Protein AF-A0AAW2C6K9-F1 (afdb_monomer_lite)

Organism: NCBI:txid425828

pLDDT: mean 74.34, std 17.54, range [30.38, 96.5]

InterPro domains:
  IPR008797 Oxygen-evolving enhancer protein 3 [PF05757] (121-203)
  IPR018163 Threonyl/alanyl tRNA synthetase, class II-like, putative editing domain superfamily [SSF55186] (24-103)
  IPR023222 PsbQ-like domain superfamily [G3DSA:1.20.120.290] (124-206)
  IPR023222 PsbQ-like domain superfamily [SSF101112] (123-203)
  IPR051335 Alanyl-tRNA Editing Enzymes [PTHR43462] (7-108)

Foldseek 3Di:
DPPPFDKDKDWADDPPVCFVVVQVVCQVVLVVLLQVKAFKDKDFAQQQVLCVLQVNDADPVDDNRGRFIWIDAHPDRIHGDPDQDDRMSNQLPGKHFPGWDWDDDPDDDTIMIMTGMDGPGVCLVRLLVRLVVLLVVLVVVVVVVVVPPDDDPPPQPVCLVVLVVSLVSNVVSLVSNLVSDDPVCNVVSVVVSVVVSVVSVVVSVVSCVVVVVVVVVVVVVD

Radius of gyration: 22.84 Å; chains: 1; bounding box: 55×46×52 Å

Sequence (222 aa):
MPLNRPFVEYKGTVPQNEMQGKQKDIELEANALISEGGKVSVAILPYEEASEQCGGSLPDYIPKGSTPRIVKLGNSPGGPCGGTHVSDISEIGILKVSQIRSKKGMTKAGQIIQVIAEASVKMVDVELRGSAHRIKKCACDLLSIGGNLVDDDGIGILMENDLRLKSTFLYCDSNRMISSAPRDQKKPFTELANKLFCSIETLINLYIFCFGCIHTNILRRL

Secondary structure (DSSP, 8-state):
------EEEEES---TTTHHHHHHHHHHHHHHHHHH--BEEEEE--HHHHHHHTTS---TTS-TT---EEEEETTSPPEE--S---SBGGGG-EEEEEEEEEEE-SSTT-EEEEEEEEEE-SHHHHHHHHHHHHHHHHHHHHHHHTT---S-TTSHHHHHHHHHHHHHHHHHHHHHHHHHS-HHHHHHHHHHHHHHHHHHHHHHHHHHHHHHHHHHHHTT--

Structure (mmCIF, N/CA/C/O backbone):
data_AF-A0AAW2C6K9-F1
#
_entry.id   AF-A0AAW2C6K9-F1
#
loop_
_atom_site.group_PDB
_atom_site.id
_atom_site.type_symbol
_atom_site.label_atom_id
_atom_site.label_alt_id
_atom_site.label_comp_id
_atom_site.label_asym_id
_atom_site.label_entity_id
_atom_site.label_seq_id
_atom_site.pdbx_PDB_ins_code
_atom_site.Cartn_x
_atom_site.Cartn_y
_atom_site.Cartn_z
_atom_site.occupancy
_atom_site.B_iso_or_equiv
_atom_site.auth_seq_id
_atom_site.auth_comp_id
_atom_site.auth_asym_id
_atom_site.auth_atom_id
_atom_site.pdbx_PDB_model_num
ATOM 1 N N . MET A 1 1 ? 12.208 14.496 21.135 1.00 33.50 1 MET A N 1
ATOM 2 C CA . MET A 1 1 ? 11.974 14.568 19.674 1.00 33.50 1 MET A CA 1
ATOM 3 C C . MET A 1 1 ? 10.712 13.777 19.361 1.00 33.50 1 MET A C 1
ATOM 5 O O . MET A 1 1 ? 10.572 12.710 19.953 1.00 33.50 1 MET A O 1
ATOM 9 N N . PRO A 1 2 ? 9.762 14.275 18.551 1.00 43.69 2 PRO A N 1
ATOM 10 C CA . PRO A 1 2 ? 8.564 13.503 18.261 1.00 43.69 2 PRO A CA 1
ATOM 11 C C . PRO A 1 2 ? 8.962 12.282 17.426 1.00 43.69 2 PRO A C 1
ATOM 13 O O . PRO A 1 2 ? 9.626 12.412 16.403 1.00 43.69 2 PRO A O 1
ATOM 16 N N . LEU A 1 3 ? 8.611 11.097 17.927 1.00 45.47 3 LEU A N 1
ATOM 17 C CA . LEU A 1 3 ? 8.812 9.811 17.263 1.00 45.47 3 LEU A CA 1
ATOM 18 C C . LEU A 1 3 ? 8.189 9.862 15.861 1.00 45.47 3 LEU A C 1
ATOM 20 O O . LEU A 1 3 ? 7.046 10.296 15.720 1.00 45.47 3 LEU A O 1
ATOM 24 N N . ASN A 1 4 ? 8.941 9.420 14.852 1.00 65.19 4 ASN A N 1
ATOM 25 C CA . ASN A 1 4 ? 8.569 9.399 13.435 1.00 65.19 4 ASN A CA 1
ATOM 26 C C . ASN A 1 4 ? 7.493 8.319 13.175 1.00 65.19 4 ASN A C 1
ATOM 28 O O . ASN A 1 4 ? 7.762 7.296 12.551 1.00 65.19 4 ASN A O 1
ATOM 32 N N . ARG A 1 5 ? 6.306 8.487 13.770 1.00 69.06 5 ARG A N 1
ATOM 33 C CA . ARG A 1 5 ? 5.186 7.542 13.681 1.00 69.06 5 ARG A CA 1
ATOM 34 C C . ARG A 1 5 ? 4.345 7.844 12.438 1.00 69.06 5 ARG A C 1
ATOM 36 O O . ARG A 1 5 ? 4.090 9.022 12.172 1.00 69.06 5 ARG A O 1
ATOM 43 N N . PRO A 1 6 ? 3.899 6.819 11.694 1.00 80.31 6 PRO A N 1
ATOM 44 C CA . PRO A 1 6 ? 3.035 7.021 10.541 1.00 80.31 6 PRO A CA 1
ATOM 45 C C . PRO A 1 6 ? 1.695 7.639 10.960 1.00 80.31 6 PRO A C 1
ATOM 47 O O . PRO A 1 6 ? 1.154 7.356 12.032 1.00 80.31 6 PRO A O 1
ATOM 50 N N . PHE A 1 7 ? 1.170 8.519 10.111 1.00 84.31 7 PHE A N 1
ATOM 51 C CA . PHE A 1 7 ? -0.097 9.201 10.337 1.00 84.31 7 PHE A CA 1
ATOM 52 C C . PHE A 1 7 ? -0.835 9.441 9.021 1.00 84.31 7 PHE A C 1
ATOM 54 O O . PHE A 1 7 ? -0.219 9.516 7.959 1.00 84.31 7 PHE A O 1
ATOM 61 N N . VAL A 1 8 ? -2.151 9.607 9.116 1.00 85.19 8 VAL A N 1
ATOM 62 C CA . VAL A 1 8 ? -3.026 10.015 8.011 1.00 85.19 8 VAL A CA 1
ATOM 63 C C . VAL A 1 8 ? -3.760 11.289 8.418 1.00 85.19 8 VAL A C 1
ATOM 65 O O . VAL A 1 8 ? -4.172 11.431 9.571 1.00 85.19 8 VAL A O 1
ATOM 68 N N . GLU A 1 9 ? -3.899 12.233 7.490 1.00 86.50 9 GLU A N 1
ATOM 69 C CA . GLU A 1 9 ? -4.606 13.496 7.712 1.00 86.50 9 GLU A CA 1
ATOM 70 C C . GLU A 1 9 ? -5.938 13.520 6.959 1.00 86.50 9 GLU A C 1
ATOM 72 O O . GLU A 1 9 ? -6.005 13.215 5.770 1.00 86.50 9 GLU A O 1
ATOM 77 N N . TYR A 1 10 ? -6.989 13.942 7.655 1.00 84.06 10 TYR A N 1
ATOM 78 C CA . TYR A 1 10 ? -8.331 14.126 7.120 1.00 84.06 10 TYR A CA 1
ATOM 79 C C . TYR A 1 10 ? -8.754 15.585 7.269 1.00 84.06 10 TYR A C 1
ATOM 81 O O . TYR A 1 10 ? -8.469 16.237 8.276 1.00 84.06 10 TYR A O 1
ATOM 89 N N . LYS A 1 11 ? -9.471 16.111 6.276 1.00 84.75 11 LYS A N 1
ATOM 90 C CA . LYS A 1 11 ? -10.129 17.416 6.398 1.00 84.75 11 LYS A CA 1
ATOM 91 C C . LYS A 1 11 ? -11.385 17.257 7.254 1.00 84.75 11 LYS A C 1
ATOM 93 O O . LYS A 1 11 ? -12.217 16.409 6.948 1.00 84.75 11 LYS A O 1
ATOM 98 N N . GLY A 1 12 ? -11.535 18.074 8.293 1.00 83.75 12 GLY A N 1
ATOM 99 C CA . GLY A 1 12 ? -12.713 18.040 9.158 1.00 83.75 12 GLY A CA 1
ATOM 100 C C . GLY A 1 12 ? -12.438 18.519 10.580 1.00 83.75 12 GLY A C 1
ATOM 101 O O . GLY A 1 12 ? -11.329 18.923 10.920 1.00 83.75 12 GLY A O 1
ATOM 102 N N . THR A 1 13 ? -13.467 18.450 11.420 1.00 83.00 13 THR A N 1
ATOM 103 C CA . THR A 1 13 ? -13.391 18.804 12.840 1.00 83.00 13 THR A CA 1
ATOM 104 C C . THR A 1 13 ? -13.934 17.643 13.661 1.00 83.00 13 THR A C 1
ATOM 106 O O . THR A 1 13 ? -15.016 17.144 13.369 1.00 83.00 13 THR A O 1
ATOM 109 N N . VAL A 1 14 ? -13.202 17.239 14.697 1.00 82.75 14 VAL A N 1
ATOM 110 C CA . VAL A 1 14 ? -13.672 16.282 15.704 1.00 82.75 14 VAL A CA 1
ATOM 111 C C . VAL A 1 14 ? -13.703 17.010 17.049 1.00 82.75 14 VAL A C 1
ATOM 113 O O . VAL A 1 14 ? -12.669 17.543 17.466 1.00 82.75 14 VAL A O 1
ATOM 116 N N . PRO A 1 15 ? -14.863 17.087 17.720 1.00 85.00 15 PRO A N 1
ATOM 117 C CA . PRO A 1 15 ? -14.964 17.643 19.063 1.00 85.00 15 PRO A CA 1
ATOM 118 C C . PRO A 1 15 ? -14.052 16.909 20.051 1.00 85.00 15 PRO A C 1
ATOM 120 O O . PRO A 1 15 ? -13.909 15.688 20.005 1.00 85.00 15 PRO A O 1
ATOM 123 N N . GLN A 1 16 ? -13.421 17.641 20.973 1.00 84.25 16 GLN A N 1
ATOM 124 C CA . GLN A 1 16 ? -12.399 17.060 21.853 1.00 84.25 16 GLN A CA 1
ATOM 125 C C . GLN A 1 16 ? -12.944 15.970 22.794 1.00 84.25 16 GLN A C 1
ATOM 127 O O . GLN A 1 16 ? -12.228 15.025 23.115 1.00 84.25 16 GLN A O 1
ATOM 132 N N . ASN A 1 17 ? -14.214 16.066 23.186 1.00 88.19 17 ASN A N 1
ATOM 133 C CA . ASN A 1 17 ? -14.942 15.054 23.956 1.00 88.19 17 ASN A CA 1
ATOM 134 C C . ASN A 1 17 ? -15.254 13.777 23.153 1.00 88.19 17 ASN A C 1
ATOM 136 O O . ASN A 1 17 ? -15.470 12.729 23.752 1.00 88.19 17 ASN A O 1
ATOM 140 N N . GLU A 1 18 ? -15.254 13.840 21.821 1.00 88.62 18 GLU A N 1
ATOM 141 C CA . GLU A 1 18 ? -15.541 12.698 20.944 1.00 88.62 18 GLU A CA 1
ATOM 142 C C . GLU A 1 18 ? -14.274 11.987 20.459 1.00 88.62 18 GLU A C 1
ATOM 144 O O . GLU A 1 18 ? -14.351 10.857 19.983 1.00 88.62 18 GLU A O 1
ATOM 149 N N . MET A 1 19 ? -13.097 12.604 20.616 1.00 86.38 19 MET A N 1
ATOM 150 C CA . MET A 1 19 ? -11.815 12.078 20.126 1.00 86.38 19 MET A CA 1
ATOM 151 C C . MET A 1 19 ? -11.545 10.638 20.565 1.00 86.38 19 MET A C 1
ATOM 153 O O . MET A 1 19 ? -11.121 9.819 19.754 1.00 86.38 19 MET A O 1
ATOM 157 N N . GLN A 1 20 ? -11.801 10.315 21.835 1.00 88.19 20 GLN A N 1
ATOM 158 C CA . GLN A 1 20 ? -11.555 8.970 22.358 1.00 88.19 20 GLN A CA 1
ATOM 159 C C . GLN A 1 20 ? -12.565 7.945 21.821 1.00 88.19 20 GLN A C 1
ATOM 161 O O . GLN A 1 20 ? -12.198 6.792 21.603 1.00 88.19 20 GLN A O 1
ATOM 166 N N . GLY A 1 21 ? -13.815 8.359 21.588 1.00 91.44 21 GLY A N 1
ATOM 167 C CA . GLY A 1 21 ? -14.823 7.531 20.921 1.00 91.44 21 GLY A CA 1
ATOM 168 C C . GLY A 1 21 ? -14.420 7.255 19.476 1.00 91.44 21 GLY A C 1
ATOM 169 O O . GLY A 1 21 ? -14.224 6.106 19.105 1.00 91.44 21 GLY A O 1
ATOM 170 N N . LYS A 1 22 ? -14.124 8.312 18.709 1.00 90.12 22 LYS A N 1
ATOM 171 C CA . LYS A 1 22 ? -13.667 8.208 17.315 1.00 90.12 22 LYS A CA 1
ATOM 172 C C . LYS A 1 22 ? -12.396 7.384 17.157 1.00 90.12 22 LYS A C 1
ATOM 174 O O . LYS A 1 22 ? -12.273 6.644 16.191 1.00 90.12 22 LYS A O 1
ATOM 179 N N . GLN A 1 23 ? -11.464 7.483 18.102 1.00 90.00 23 GLN A N 1
ATOM 180 C CA . GLN A 1 23 ? -10.270 6.643 18.122 1.00 90.00 23 GLN A CA 1
ATOM 181 C C . GLN A 1 23 ? -10.628 5.155 18.180 1.00 90.00 23 GLN A C 1
ATOM 183 O O . GLN A 1 23 ? -10.082 4.379 17.400 1.00 90.00 23 GLN A O 1
ATOM 188 N N . LYS A 1 24 ? -11.554 4.769 19.067 1.00 91.88 24 LYS A N 1
ATOM 189 C CA . LYS A 1 24 ? -12.022 3.383 19.186 1.00 91.88 24 LYS A CA 1
ATOM 190 C C . LYS A 1 24 ? -12.834 2.947 17.972 1.00 91.88 24 LYS A C 1
ATOM 192 O O . LYS A 1 24 ? -12.623 1.840 17.502 1.00 91.88 24 LYS A O 1
ATOM 197 N N . ASP A 1 25 ? -13.703 3.812 17.454 1.00 92.88 25 ASP A N 1
ATOM 198 C CA . ASP A 1 25 ? -14.537 3.506 16.287 1.00 92.88 25 ASP A CA 1
ATOM 199 C C . ASP A 1 25 ? -13.673 3.226 15.049 1.00 92.88 25 ASP A C 1
ATOM 201 O O . ASP A 1 25 ? -13.862 2.218 14.376 1.00 92.88 25 ASP A O 1
ATOM 205 N N . ILE A 1 26 ? -12.676 4.081 14.780 1.00 90.94 26 ILE A N 1
ATOM 206 C CA . ILE A 1 26 ? -11.743 3.907 13.655 1.00 90.94 26 ILE A CA 1
ATOM 207 C C . ILE A 1 26 ? -10.921 2.631 13.831 1.00 90.94 26 ILE A C 1
ATOM 209 O O . ILE A 1 26 ? -10.718 1.895 12.869 1.00 90.94 26 ILE A O 1
ATOM 213 N N . GLU A 1 27 ? -10.427 2.374 15.043 1.00 92.81 27 GLU A N 1
ATOM 214 C CA . GLU A 1 27 ? -9.666 1.161 15.338 1.00 92.81 27 GLU A CA 1
ATOM 215 C C . GLU A 1 27 ? -10.514 -0.100 15.135 1.00 92.81 27 GLU A C 1
ATOM 217 O O . GLU A 1 27 ? -10.056 -1.050 14.502 1.00 92.81 27 GLU A O 1
ATOM 222 N N . LEU A 1 28 ? -11.751 -0.109 15.633 1.00 94.62 28 LEU A N 1
ATOM 223 C CA . LEU A 1 28 ? -12.667 -1.239 15.515 1.00 94.62 28 LEU A CA 1
ATOM 224 C C . LEU A 1 28 ? -13.013 -1.521 14.051 1.00 94.62 28 LEU A C 1
ATOM 226 O O . LEU A 1 28 ? -12.868 -2.657 13.606 1.00 94.62 28 LEU A O 1
ATOM 230 N N . GLU A 1 29 ? -13.396 -0.491 13.300 1.00 94.88 29 GLU A N 1
ATOM 231 C CA . GLU A 1 29 ? -13.773 -0.627 11.892 1.00 94.88 29 GLU A CA 1
ATOM 232 C C . GLU A 1 29 ? -12.586 -1.070 11.029 1.00 94.88 29 GLU A C 1
ATOM 234 O O . GLU A 1 29 ? -12.693 -1.999 10.229 1.00 94.88 29 GLU A O 1
ATOM 239 N N . ALA A 1 30 ? -11.411 -0.465 11.231 1.00 91.19 30 ALA A N 1
ATOM 240 C CA . ALA A 1 30 ? -10.210 -0.848 10.497 1.00 91.19 30 ALA A CA 1
ATOM 241 C C . ALA A 1 30 ? -9.834 -2.313 10.755 1.00 91.19 30 ALA A C 1
ATOM 243 O O . ALA A 1 30 ? -9.492 -3.032 9.820 1.00 91.19 30 ALA A O 1
ATOM 244 N N . ASN A 1 31 ? -9.915 -2.776 12.005 1.00 94.00 31 ASN A N 1
ATOM 245 C CA . ASN A 1 31 ? -9.620 -4.169 12.335 1.00 94.00 31 ASN A CA 1
ATOM 246 C C . ASN A 1 31 ? -10.687 -5.144 11.827 1.00 94.00 31 ASN A C 1
ATOM 248 O O . ASN A 1 31 ? -10.337 -6.275 11.490 1.00 94.00 31 ASN A O 1
ATOM 252 N N . ALA A 1 32 ? -11.954 -4.730 11.733 1.00 95.12 32 ALA A N 1
ATOM 253 C CA . ALA A 1 32 ? -12.998 -5.530 11.100 1.00 95.12 32 ALA A CA 1
ATOM 254 C C . ALA A 1 32 ? -12.679 -5.764 9.614 1.00 95.12 32 ALA A C 1
ATOM 256 O O . ALA A 1 32 ? -12.632 -6.914 9.181 1.00 95.12 32 ALA A O 1
ATOM 257 N N . LEU A 1 33 ? -12.328 -4.701 8.878 1.00 92.31 33 LEU A N 1
ATOM 258 C CA . LEU A 1 33 ? -11.912 -4.787 7.471 1.00 92.31 33 LEU A CA 1
ATOM 259 C C . LEU A 1 33 ? -10.632 -5.614 7.284 1.00 92.31 33 LEU A C 1
ATOM 261 O O . LEU A 1 33 ? -10.514 -6.382 6.334 1.00 92.31 33 LEU A O 1
ATOM 265 N N . ILE A 1 34 ? -9.663 -5.489 8.197 1.00 92.06 34 ILE A N 1
ATOM 266 C CA . ILE A 1 34 ? -8.446 -6.312 8.152 1.00 92.06 34 ILE A CA 1
ATOM 267 C C . ILE A 1 34 ? -8.774 -7.788 8.383 1.00 92.06 34 ILE A C 1
ATOM 269 O O . ILE A 1 34 ? -8.231 -8.647 7.692 1.00 92.06 34 ILE A O 1
ATOM 273 N N . SER A 1 35 ? -9.674 -8.088 9.320 1.00 93.38 35 SER A N 1
ATOM 274 C CA . SER A 1 35 ? -10.068 -9.463 9.642 1.00 93.38 35 SER A CA 1
ATOM 275 C C . SER A 1 35 ? -10.883 -10.118 8.527 1.00 93.38 35 SER A C 1
ATOM 277 O O . SER A 1 35 ? -10.753 -11.320 8.311 1.00 93.38 35 SER A O 1
ATOM 279 N N . GLU A 1 36 ? -11.698 -9.339 7.811 1.00 95.06 36 GLU A N 1
ATOM 280 C CA . GLU A 1 36 ? -12.385 -9.784 6.592 1.00 95.06 36 GLU A CA 1
ATOM 281 C C . GLU A 1 36 ? -11.384 -10.149 5.484 1.00 95.06 36 GLU A C 1
ATOM 283 O O . GLU A 1 36 ? -11.601 -11.093 4.723 1.00 95.06 36 GLU A O 1
ATOM 288 N N . GLY A 1 37 ? -10.251 -9.445 5.440 1.00 92.44 37 GLY A N 1
ATOM 289 C CA . GLY A 1 37 ? -9.218 -9.633 4.435 1.00 92.44 37 GLY A CA 1
ATOM 290 C C . GLY A 1 37 ? -9.621 -9.048 3.086 1.00 92.44 37 GLY A C 1
ATOM 291 O O . GLY A 1 37 ? -10.545 -8.246 2.959 1.00 92.44 37 GLY A O 1
ATOM 292 N N . GLY A 1 38 ? -8.876 -9.410 2.049 1.00 93.19 38 GLY A N 1
ATOM 293 C CA . GLY A 1 38 ? -9.177 -8.962 0.699 1.00 93.19 38 GLY A CA 1
ATOM 294 C C . GLY A 1 38 ? -7.925 -8.815 -0.135 1.00 93.19 38 GLY A C 1
ATOM 295 O O . GLY A 1 38 ? -6.926 -8.227 0.285 1.00 93.19 38 GLY A O 1
ATOM 296 N N . LYS A 1 39 ? -7.998 -9.316 -1.365 1.00 95.00 39 LYS A N 1
ATOM 297 C CA . LYS A 1 39 ? -6.853 -9.315 -2.264 1.00 95.00 39 LYS A CA 1
ATOM 298 C C . LYS A 1 39 ? -6.409 -7.889 -2.571 1.00 95.00 39 LYS A C 1
ATOM 300 O O . LYS A 1 39 ? -7.208 -7.051 -2.988 1.00 95.00 39 LYS A O 1
ATOM 305 N N . VAL A 1 40 ? -5.112 -7.646 -2.443 1.00 93.50 40 VAL A N 1
ATOM 306 C CA . VAL A 1 40 ? -4.474 -6.424 -2.919 1.00 93.50 40 VAL A CA 1
ATOM 307 C C . VAL A 1 40 ? -3.943 -6.672 -4.325 1.00 93.50 40 VAL A C 1
ATOM 309 O O . VAL A 1 40 ? -3.117 -7.559 -4.549 1.00 93.50 40 VAL A O 1
ATOM 312 N N . SER A 1 41 ? -4.417 -5.895 -5.296 1.00 93.00 41 SER A N 1
ATOM 313 C CA . SER A 1 41 ? -3.954 -5.977 -6.683 1.00 93.00 41 SER A CA 1
ATOM 314 C C . SER A 1 41 ? -3.203 -4.724 -7.093 1.00 93.00 41 SER A C 1
ATOM 316 O O . SER A 1 41 ? -3.542 -3.613 -6.689 1.00 93.00 41 SER A O 1
ATOM 318 N N . VAL A 1 42 ? -2.189 -4.914 -7.931 1.00 92.69 42 VAL A N 1
ATOM 319 C CA . VAL A 1 42 ? -1.346 -3.847 -8.459 1.00 92.69 42 VAL A CA 1
ATOM 320 C C . VAL A 1 42 ? -1.318 -3.962 -9.974 1.00 92.69 42 VAL A C 1
ATOM 322 O O . VAL A 1 42 ? -1.037 -5.041 -10.492 1.00 92.69 42 VAL A O 1
ATOM 325 N N . ALA A 1 43 ? -1.559 -2.856 -10.671 1.00 92.88 43 ALA A N 1
ATOM 326 C CA . ALA A 1 43 ? -1.487 -2.792 -12.125 1.00 92.88 43 ALA A CA 1
ATOM 327 C C . ALA A 1 43 ? -0.842 -1.479 -12.584 1.00 92.88 43 ALA A C 1
ATOM 329 O O . ALA A 1 43 ? -0.953 -0.456 -11.912 1.00 92.88 43 ALA A O 1
ATOM 330 N N . ILE A 1 44 ? -0.146 -1.518 -13.719 1.00 92.88 44 ILE A N 1
ATOM 331 C CA . ILE A 1 44 ? 0.288 -0.324 -14.450 1.00 92.88 44 ILE A CA 1
ATOM 332 C C . ILE A 1 44 ? -0.693 -0.178 -15.602 1.00 92.88 44 ILE A C 1
ATOM 334 O O . ILE A 1 44 ? -0.800 -1.091 -16.417 1.00 92.88 44 ILE A O 1
ATOM 338 N N . LEU A 1 45 ? -1.437 0.921 -15.621 1.00 93.19 45 LEU A N 1
ATOM 339 C CA . LEU A 1 45 ? -2.595 1.086 -16.497 1.00 93.19 45 LEU A CA 1
ATOM 340 C C . LEU A 1 45 ? -2.491 2.395 -17.275 1.00 93.19 45 LEU A C 1
ATOM 342 O O . LEU A 1 45 ? -1.909 3.343 -16.748 1.00 93.19 45 LEU A O 1
ATOM 346 N N . PRO A 1 46 ? -3.064 2.483 -18.486 1.00 96.50 46 PRO A N 1
ATOM 347 C CA . PRO A 1 46 ? -3.313 3.760 -19.148 1.00 96.50 46 PRO A CA 1
ATOM 348 C C . PRO A 1 46 ? -4.128 4.707 -18.261 1.00 96.50 46 PRO A C 1
ATOM 350 O O . PRO A 1 46 ? -4.913 4.260 -17.425 1.00 96.50 46 PRO A O 1
ATOM 353 N N . TYR A 1 47 ? -3.962 6.017 -18.458 1.00 94.12 47 TYR A N 1
ATOM 354 C CA . TYR A 1 47 ? -4.604 7.039 -17.625 1.00 94.12 47 TYR A CA 1
ATOM 355 C C . TYR A 1 47 ? -6.124 6.863 -17.492 1.00 94.12 47 TYR A C 1
ATOM 357 O O . TYR A 1 47 ? -6.645 6.962 -16.385 1.00 94.12 47 TYR A O 1
ATOM 365 N N . GLU A 1 48 ? -6.824 6.565 -18.589 1.00 94.81 48 GLU A N 1
ATOM 366 C CA . GLU A 1 48 ? -8.286 6.412 -18.582 1.00 94.81 48 GLU A CA 1
ATOM 367 C C . GLU A 1 48 ? -8.733 5.201 -17.747 1.00 94.81 48 GLU A C 1
ATOM 369 O O . GLU A 1 48 ? -9.529 5.348 -16.822 1.00 94.81 48 GLU A O 1
ATOM 374 N N . GLU A 1 49 ? -8.136 4.026 -17.966 1.00 95.25 49 GLU A N 1
ATOM 375 C CA . GLU A 1 49 ? -8.423 2.819 -17.171 1.00 95.25 49 GLU A CA 1
ATOM 376 C C . GLU A 1 49 ? -8.055 3.002 -15.691 1.00 95.25 49 GLU A C 1
ATOM 378 O O . GLU A 1 49 ? -8.758 2.547 -14.786 1.00 95.25 49 GLU A O 1
ATOM 383 N N . ALA A 1 50 ? -6.942 3.687 -15.423 1.00 94.94 50 ALA A N 1
ATOM 384 C CA . ALA A 1 50 ? -6.530 4.032 -14.072 1.00 94.94 50 ALA A CA 1
ATOM 385 C C . ALA A 1 50 ? -7.546 4.962 -13.392 1.00 94.94 50 ALA A C 1
ATOM 387 O O . ALA A 1 50 ? -7.875 4.762 -12.223 1.00 94.94 50 ALA A O 1
ATOM 388 N N . SER A 1 51 ? -8.064 5.947 -14.126 1.00 94.75 51 SER A N 1
ATOM 389 C CA . SER A 1 51 ? -9.099 6.867 -13.662 1.00 94.75 51 SER A CA 1
ATOM 390 C C . SER A 1 51 ? -10.379 6.123 -13.293 1.00 94.75 51 SER A C 1
ATOM 392 O O . SER A 1 51 ? -10.893 6.307 -12.190 1.00 94.75 51 SER A O 1
ATOM 394 N N . GLU A 1 52 ? -10.844 5.208 -14.147 1.00 94.69 52 GLU A N 1
ATOM 395 C CA . GLU A 1 52 ? -12.008 4.357 -13.871 1.00 94.69 52 GLU A CA 1
ATOM 396 C C . GLU A 1 52 ? -11.824 3.538 -12.587 1.00 94.69 52 GLU A C 1
ATOM 398 O O . GLU A 1 52 ? -12.696 3.537 -11.714 1.00 94.69 52 GLU A O 1
ATOM 403 N N . GLN A 1 53 ? -10.658 2.906 -12.409 1.00 92.69 53 GLN A N 1
ATOM 404 C CA . GLN A 1 53 ? -10.364 2.136 -11.195 1.00 92.69 53 GLN A CA 1
ATOM 405 C C . GLN A 1 53 ? -10.265 3.000 -9.932 1.00 92.69 53 GLN A C 1
ATOM 407 O O . GLN A 1 53 ? -10.509 2.495 -8.834 1.00 92.69 53 GLN A O 1
ATOM 412 N N . CYS A 1 54 ? -9.939 4.284 -10.071 1.00 92.38 54 CYS A N 1
ATOM 413 C CA . CYS A 1 54 ? -9.830 5.253 -8.982 1.00 92.38 54 CYS A CA 1
ATOM 414 C C . CYS A 1 54 ? -11.127 6.033 -8.702 1.00 92.38 54 CYS A C 1
ATOM 416 O O . CYS A 1 54 ? -11.105 6.999 -7.940 1.00 92.38 54 CYS A O 1
ATOM 418 N N . GLY A 1 55 ? -12.266 5.624 -9.272 1.00 91.06 55 GLY A N 1
ATOM 419 C CA . GLY A 1 55 ? -13.554 6.290 -9.045 1.00 91.06 55 GLY A CA 1
ATOM 420 C C . GLY A 1 55 ? -13.834 7.458 -9.996 1.00 91.06 55 GLY A C 1
ATOM 421 O O . GLY A 1 55 ? -14.618 8.344 -9.664 1.00 91.06 55 GLY A O 1
ATOM 422 N N . GLY A 1 56 ? -13.203 7.464 -11.171 1.00 91.31 56 GLY A N 1
ATOM 423 C CA . GLY A 1 56 ? -13.492 8.370 -12.286 1.00 91.31 56 GLY A CA 1
ATOM 424 C C . GLY A 1 56 ? -12.570 9.584 -12.405 1.00 91.31 56 GLY A C 1
ATOM 425 O O . GLY A 1 56 ? -12.743 10.378 -13.328 1.00 91.31 56 GLY A O 1
ATOM 426 N N . SER A 1 57 ? -11.597 9.752 -11.506 1.00 91.94 57 SER A N 1
ATOM 427 C CA . SER A 1 57 ? -10.573 10.795 -11.640 1.00 91.94 57 SER A CA 1
ATOM 428 C C . SER A 1 57 ? -9.262 10.399 -10.968 1.00 91.94 57 SER A C 1
ATOM 430 O O . SER A 1 57 ? -9.255 9.679 -9.968 1.00 91.94 57 SER A O 1
ATOM 432 N N . LEU A 1 58 ? -8.151 10.915 -11.495 1.00 92.25 58 LEU A N 1
ATOM 433 C CA . LEU A 1 58 ? -6.839 10.845 -10.858 1.00 92.25 58 LEU A CA 1
ATOM 434 C C . LEU A 1 58 ? -6.420 12.226 -10.340 1.00 92.25 58 LEU A C 1
ATOM 436 O O . LEU A 1 58 ? -6.851 13.239 -10.890 1.00 92.25 58 LEU A O 1
ATOM 440 N N . PRO A 1 59 ? -5.557 12.290 -9.312 1.00 88.75 59 PRO A N 1
ATOM 441 C CA . PRO A 1 59 ? -5.020 13.554 -8.824 1.00 88.75 59 PRO A CA 1
ATOM 442 C C . PRO A 1 59 ? -4.276 14.352 -9.905 1.00 88.75 59 PRO A C 1
ATOM 444 O O . PRO A 1 59 ? -3.575 13.768 -10.730 1.00 88.75 59 PRO A O 1
ATOM 447 N N . ASP A 1 60 ? -4.331 15.685 -9.823 1.00 91.25 60 ASP A N 1
ATOM 448 C CA . ASP A 1 60 ? -3.783 16.611 -10.835 1.00 91.25 60 ASP A CA 1
ATOM 449 C C . ASP A 1 60 ? -2.277 16.455 -11.106 1.00 91.25 60 ASP A C 1
ATOM 451 O O . ASP A 1 60 ? -1.781 16.845 -12.160 1.00 91.25 60 ASP A O 1
ATOM 455 N N . TYR A 1 61 ? -1.531 15.885 -10.157 1.00 88.38 61 TYR A N 1
ATOM 456 C CA . TYR A 1 61 ? -0.101 15.626 -10.316 1.00 88.38 61 TYR A CA 1
ATOM 457 C C . TYR A 1 61 ? 0.207 14.410 -11.207 1.00 88.38 61 TYR A C 1
ATOM 459 O O . TYR A 1 61 ? 1.371 14.194 -11.541 1.00 88.38 61 TYR A O 1
ATOM 467 N N . ILE A 1 62 ? -0.794 13.601 -11.577 1.00 89.44 62 ILE A N 1
ATOM 468 C CA . ILE A 1 62 ? -0.641 12.480 -12.509 1.00 89.44 62 ILE A CA 1
ATOM 469 C C . ILE A 1 62 ? -0.924 12.976 -13.937 1.00 89.44 62 ILE A C 1
ATOM 471 O O . ILE A 1 62 ? -2.061 13.345 -14.240 1.00 89.44 62 ILE A O 1
ATOM 475 N N . PRO A 1 63 ? 0.065 12.967 -14.850 1.00 89.25 63 PRO A N 1
ATOM 476 C CA . PRO A 1 63 ? -0.137 13.448 -16.215 1.00 89.25 63 PRO A CA 1
ATOM 477 C C . PRO A 1 63 ? -1.116 12.572 -17.007 1.00 89.25 63 PRO A C 1
ATOM 479 O O . PRO A 1 63 ? -1.015 11.345 -16.969 1.00 89.25 63 PRO A O 1
ATOM 482 N N . LYS A 1 64 ? -1.985 13.191 -17.819 1.00 90.50 64 LYS A N 1
ATOM 483 C CA . LYS A 1 64 ? -2.969 12.485 -18.670 1.00 90.50 64 LYS A CA 1
ATOM 484 C C . LYS A 1 64 ? -2.357 11.521 -19.693 1.00 90.50 64 LYS A C 1
ATOM 486 O O . LYS A 1 64 ? -2.992 10.556 -20.085 1.00 90.50 64 LYS A O 1
ATOM 491 N N . GLY A 1 65 ? -1.119 11.769 -20.117 1.00 89.38 65 GLY A N 1
ATOM 492 C CA . GLY A 1 65 ? -0.387 10.885 -21.033 1.00 89.38 65 GLY A CA 1
ATOM 493 C C . GLY A 1 65 ? 0.408 9.770 -20.346 1.00 89.38 65 GLY A C 1
ATOM 494 O O . GLY A 1 65 ? 1.207 9.115 -21.005 1.00 89.38 65 GLY A O 1
ATOM 495 N N . SER A 1 66 ? 0.275 9.597 -19.027 1.00 89.38 66 SER A N 1
ATOM 496 C CA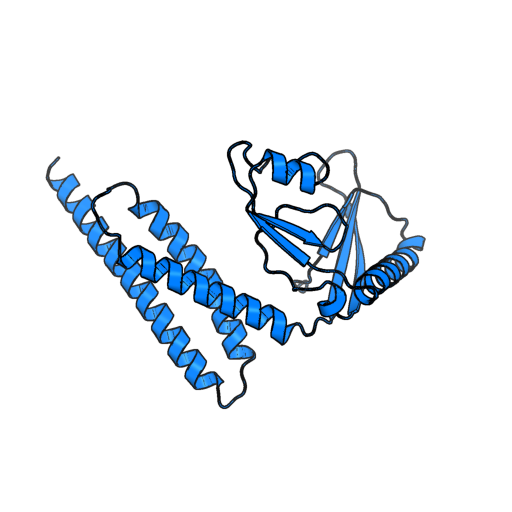 . SER A 1 66 ? 1.076 8.635 -18.263 1.00 89.38 66 SER A CA 1
ATOM 497 C C . SER A 1 66 ? 0.380 7.284 -18.080 1.00 89.38 66 SER A C 1
ATOM 499 O O . SER A 1 66 ? -0.824 7.146 -18.291 1.00 89.38 66 SER A O 1
ATOM 501 N N . THR A 1 67 ? 1.155 6.289 -17.642 1.00 92.62 67 THR A N 1
ATOM 502 C CA . THR A 1 67 ? 0.654 4.972 -17.233 1.00 92.62 67 THR A CA 1
ATOM 503 C C . THR A 1 67 ? 0.902 4.753 -15.735 1.00 92.62 67 THR A C 1
ATOM 505 O O . THR A 1 67 ? 1.934 4.180 -15.358 1.00 92.62 67 THR A O 1
ATOM 508 N N . PRO A 1 68 ? 0.050 5.281 -14.839 1.00 91.06 68 PRO A N 1
ATOM 509 C CA . PRO A 1 68 ? 0.300 5.214 -13.404 1.00 91.06 68 PRO A CA 1
ATOM 510 C C . PRO A 1 68 ? 0.191 3.786 -12.850 1.00 91.06 68 PRO A C 1
ATOM 512 O O . PRO A 1 68 ? -0.562 2.942 -13.338 1.00 91.06 68 PRO A O 1
ATOM 515 N N . ARG A 1 69 ? 0.932 3.533 -11.764 1.00 93.75 69 ARG A N 1
ATOM 516 C CA . ARG A 1 69 ? 0.798 2.316 -10.956 1.00 93.75 69 ARG A CA 1
ATOM 517 C C . ARG A 1 69 ? -0.365 2.474 -9.982 1.00 93.75 69 ARG A C 1
ATOM 519 O O . ARG A 1 69 ? -0.273 3.264 -9.041 1.00 93.75 69 ARG A O 1
ATOM 526 N N . ILE A 1 70 ? -1.414 1.686 -10.179 1.00 95.00 70 ILE A N 1
ATOM 527 C CA . ILE A 1 70 ? -2.614 1.664 -9.345 1.00 95.00 70 ILE A CA 1
ATOM 528 C C . ILE A 1 70 ? -2.559 0.478 -8.390 1.00 95.00 70 ILE A C 1
ATOM 530 O O . ILE A 1 70 ? -2.213 -0.641 -8.775 1.00 95.00 70 ILE A O 1
ATOM 534 N N . VAL A 1 71 ? -2.892 0.738 -7.129 1.00 94.88 71 VAL A N 1
ATOM 535 C CA . VAL A 1 71 ? -3.059 -0.271 -6.084 1.00 94.88 71 VAL A CA 1
ATOM 536 C C . VAL A 1 71 ? -4.523 -0.289 -5.674 1.00 94.88 71 VAL A C 1
ATOM 538 O O . VAL A 1 71 ? -5.086 0.754 -5.351 1.00 94.88 71 VAL A O 1
ATOM 541 N N . LYS A 1 72 ? -5.130 -1.473 -5.664 1.00 94.44 72 LYS A N 1
ATOM 542 C CA . LYS A 1 72 ? -6.518 -1.694 -5.255 1.00 94.44 72 LYS A CA 1
ATOM 543 C C . LYS A 1 72 ? -6.556 -2.631 -4.054 1.00 94.44 72 LYS A C 1
ATOM 545 O O . LYS A 1 72 ? -5.883 -3.659 -4.063 1.00 94.44 72 LYS A O 1
ATOM 550 N N . LEU A 1 73 ? -7.324 -2.256 -3.033 1.00 92.12 73 LEU A N 1
ATOM 551 C CA . LEU A 1 73 ? -7.488 -3.010 -1.790 1.00 92.12 73 LEU A CA 1
ATOM 552 C C . LEU A 1 73 ? -8.881 -3.650 -1.782 1.00 92.12 73 LEU A C 1
ATOM 554 O O . LEU A 1 73 ? -9.878 -2.954 -1.592 1.00 92.12 73 LEU A O 1
ATOM 558 N N . GLY A 1 74 ? -8.959 -4.960 -2.021 1.00 91.31 74 GLY A N 1
ATOM 559 C CA . GLY A 1 74 ? -10.231 -5.677 -2.096 1.00 91.31 74 GLY A CA 1
ATOM 560 C C . GLY A 1 74 ? -11.158 -5.089 -3.165 1.00 91.31 74 GLY A C 1
ATOM 561 O O . GLY A 1 74 ? -10.769 -4.912 -4.322 1.00 91.31 74 GLY A O 1
ATOM 562 N N . ASN A 1 75 ? -12.389 -4.766 -2.767 1.00 89.88 75 ASN A N 1
ATOM 563 C CA . ASN A 1 75 ? -13.412 -4.206 -3.657 1.00 89.88 75 ASN A CA 1
ATOM 564 C C . ASN A 1 75 ? -13.453 -2.670 -3.674 1.00 89.88 75 ASN A C 1
ATOM 566 O O . ASN A 1 75 ? -14.226 -2.094 -4.439 1.00 89.88 75 ASN A O 1
ATOM 570 N N . SER A 1 76 ? -12.619 -2.007 -2.875 1.00 87.06 76 SER A N 1
ATOM 571 C CA . SER A 1 76 ? -12.566 -0.547 -2.803 1.00 87.06 76 SER A CA 1
ATOM 572 C C . SER A 1 76 ? -11.993 0.067 -4.086 1.00 87.06 76 SER A C 1
ATOM 574 O O . SER A 1 76 ? -11.245 -0.606 -4.804 1.00 87.06 76 SER A O 1
ATOM 576 N N . PRO A 1 77 ? -12.292 1.347 -4.379 1.00 91.69 77 PRO A N 1
ATOM 577 C CA . PRO A 1 77 ? -11.590 2.088 -5.419 1.00 91.69 77 PRO A CA 1
ATOM 578 C C . PRO A 1 77 ? -10.073 2.022 -5.219 1.00 91.69 77 PRO A C 1
ATOM 580 O O . PRO A 1 77 ? -9.572 2.032 -4.090 1.00 91.69 77 PRO A O 1
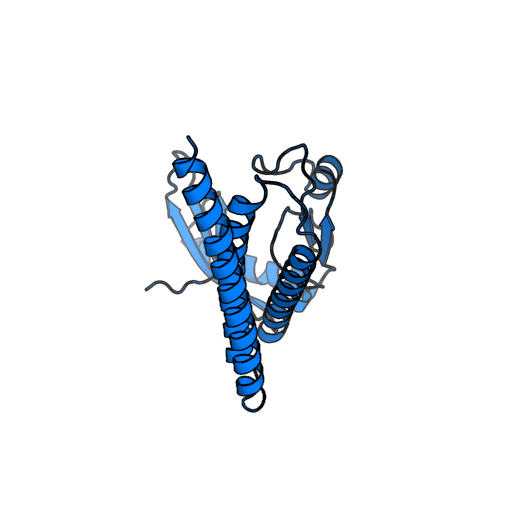ATOM 583 N N . GLY A 1 78 ? -9.343 1.923 -6.325 1.00 92.44 78 GLY A N 1
ATOM 584 C CA . GLY A 1 78 ? -7.889 1.944 -6.313 1.00 92.44 78 GLY A CA 1
ATOM 585 C C . GLY A 1 78 ? -7.335 3.344 -6.070 1.00 92.44 78 GLY A C 1
ATOM 586 O O . GLY A 1 78 ? -8.050 4.344 -6.108 1.00 92.44 78 GLY A O 1
ATOM 587 N N . GLY A 1 79 ? -6.024 3.424 -5.873 1.00 92.56 79 GLY A N 1
ATOM 588 C CA . GLY A 1 79 ? -5.299 4.688 -5.803 1.00 92.56 79 GLY A CA 1
ATOM 589 C C . GLY A 1 79 ? -3.924 4.594 -6.463 1.00 92.56 79 GLY A C 1
ATOM 590 O O . GLY A 1 79 ? -3.296 3.528 -6.417 1.00 92.56 79 GLY A O 1
ATOM 591 N N . PRO A 1 80 ? -3.420 5.690 -7.061 1.00 92.44 80 PRO A N 1
ATOM 592 C CA . PRO A 1 80 ? -2.052 5.736 -7.552 1.00 92.44 80 PRO A CA 1
ATOM 593 C C . PRO A 1 80 ? -1.081 5.650 -6.372 1.00 92.44 80 PRO A C 1
ATOM 595 O O . PRO A 1 80 ? -1.123 6.467 -5.452 1.00 92.44 80 PRO A O 1
ATOM 598 N N . CYS A 1 81 ? -0.200 4.651 -6.381 1.00 88.50 81 CYS A N 1
ATOM 599 C CA . CYS A 1 81 ? 0.759 4.449 -5.299 1.00 88.50 81 CYS A CA 1
ATOM 600 C C . CYS A 1 81 ? 2.062 3.819 -5.804 1.00 88.50 81 CYS A C 1
ATOM 602 O O . CYS A 1 81 ? 2.058 2.807 -6.508 1.00 88.50 81 CYS A O 1
ATOM 604 N N . GLY A 1 82 ? 3.199 4.385 -5.390 1.00 82.88 82 GLY A N 1
ATOM 605 C CA . GLY A 1 82 ? 4.540 3.839 -5.647 1.00 82.88 82 GLY A CA 1
ATOM 606 C C . GLY A 1 82 ? 5.045 2.862 -4.575 1.00 82.88 82 GLY A C 1
ATOM 607 O O . GLY A 1 82 ? 6.116 2.280 -4.730 1.00 82.88 82 GLY A O 1
ATOM 608 N N . GLY A 1 83 ? 4.295 2.681 -3.485 1.00 79.50 83 GLY A N 1
ATOM 609 C CA . GLY A 1 83 ? 4.689 1.874 -2.332 1.00 79.50 83 GLY A CA 1
ATOM 610 C C . GLY A 1 83 ? 4.586 0.363 -2.549 1.00 79.50 83 GLY A C 1
ATOM 611 O O . GLY A 1 83 ? 3.896 -0.134 -3.444 1.00 79.50 83 GLY A O 1
ATOM 612 N N . THR A 1 84 ? 5.269 -0.396 -1.695 1.00 80.50 84 THR A N 1
ATOM 613 C CA . THR A 1 84 ? 5.096 -1.852 -1.600 1.00 80.50 84 THR A CA 1
ATOM 614 C C . THR A 1 84 ? 3.927 -2.163 -0.670 1.00 80.50 84 THR A C 1
ATOM 616 O O . THR A 1 84 ? 3.847 -1.591 0.412 1.00 80.50 84 THR A O 1
ATOM 619 N N . HIS A 1 85 ? 3.040 -3.066 -1.088 1.00 84.38 85 HIS A N 1
ATOM 620 C CA . HIS A 1 85 ? 1.870 -3.480 -0.314 1.00 84.38 85 HIS A CA 1
ATOM 621 C C . HIS A 1 85 ? 1.912 -4.986 -0.045 1.00 84.38 85 HIS A C 1
ATOM 623 O O . HIS A 1 85 ? 2.568 -5.731 -0.777 1.00 84.38 85 HIS A O 1
ATOM 629 N N . VAL A 1 86 ? 1.205 -5.404 1.005 1.00 85.31 86 VAL A N 1
ATOM 630 C CA . VAL A 1 86 ? 0.860 -6.808 1.273 1.00 85.31 86 VAL A CA 1
ATOM 631 C C . VAL A 1 86 ? 0.046 -7.406 0.123 1.00 85.31 86 VAL A C 1
ATOM 633 O O . VAL A 1 86 ? -0.535 -6.657 -0.662 1.00 85.31 86 VAL A O 1
ATOM 636 N N . SER A 1 87 ? 0.008 -8.735 0.008 1.00 87.19 87 SER A N 1
ATOM 637 C CA . SER A 1 87 ? -0.804 -9.421 -1.013 1.00 87.19 87 SER A CA 1
ATOM 638 C C . SER A 1 87 ? -2.284 -9.510 -0.644 1.00 87.19 87 SER A C 1
ATOM 640 O O . SER A 1 87 ? -3.134 -9.512 -1.536 1.00 87.19 87 SER A O 1
ATOM 642 N N . ASP A 1 88 ? -2.591 -9.557 0.648 1.00 90.62 88 ASP A N 1
ATOM 643 C CA . ASP A 1 88 ? -3.946 -9.550 1.190 1.00 90.62 88 ASP A CA 1
ATOM 644 C C . ASP A 1 88 ? -4.041 -8.595 2.387 1.00 90.62 88 ASP A C 1
ATOM 646 O O . ASP A 1 88 ? -3.095 -8.475 3.167 1.00 90.62 88 ASP A O 1
ATOM 650 N N . ILE A 1 89 ? -5.173 -7.903 2.542 1.00 91.62 89 ILE A N 1
ATOM 651 C CA . ILE A 1 89 ? -5.404 -6.941 3.632 1.00 91.62 89 ILE A CA 1
ATOM 652 C C . ILE A 1 89 ? -5.238 -7.618 5.005 1.00 91.62 89 ILE A C 1
ATOM 654 O O . ILE A 1 89 ? -4.707 -6.994 5.924 1.00 91.62 89 ILE A O 1
ATOM 658 N N . SER A 1 90 ? -5.585 -8.901 5.140 1.00 89.75 90 SER A N 1
ATOM 659 C CA . SER A 1 90 ? -5.439 -9.654 6.396 1.00 89.75 90 SER A CA 1
ATOM 660 C C . SER A 1 90 ? -3.991 -9.785 6.882 1.00 89.75 90 SER A C 1
ATOM 662 O O . SER A 1 90 ? -3.746 -9.935 8.081 1.00 89.75 90 SER A O 1
ATOM 664 N N . GLU A 1 91 ? -3.001 -9.644 5.995 1.00 86.75 91 GLU A N 1
ATOM 665 C CA . GLU A 1 91 ? -1.583 -9.657 6.372 1.00 86.75 91 GLU A CA 1
ATOM 666 C C . GLU A 1 91 ? -1.185 -8.442 7.226 1.00 86.75 91 GLU A C 1
ATOM 668 O O . GLU A 1 91 ? -0.165 -8.497 7.919 1.00 86.75 91 GLU A O 1
ATOM 673 N N . ILE A 1 92 ? -1.987 -7.366 7.221 1.00 86.38 92 ILE A N 1
ATOM 674 C CA . ILE A 1 92 ? -1.789 -6.183 8.074 1.00 86.38 92 ILE A CA 1
ATOM 675 C C . ILE A 1 92 ? -1.869 -6.559 9.564 1.00 86.38 92 ILE A C 1
ATOM 677 O O . ILE A 1 92 ? -1.230 -5.910 10.394 1.00 86.38 92 ILE A O 1
ATOM 681 N N . GLY A 1 93 ? -2.595 -7.623 9.917 1.00 87.31 93 GLY A N 1
ATOM 682 C CA . GLY A 1 93 ? -2.700 -8.108 11.289 1.00 87.31 93 GLY A CA 1
ATOM 683 C C . GLY A 1 93 ? -3.645 -7.257 12.131 1.00 87.31 93 GLY A C 1
ATOM 684 O O . GLY A 1 93 ? -4.856 -7.387 12.011 1.00 87.31 93 GLY A O 1
ATOM 685 N N . ILE A 1 94 ? -3.102 -6.422 13.017 1.00 87.19 94 ILE A N 1
ATOM 686 C CA . ILE A 1 94 ? -3.903 -5.580 13.921 1.00 87.19 94 ILE A CA 1
ATOM 687 C C . ILE A 1 94 ? -3.485 -4.126 13.758 1.00 87.19 94 ILE A C 1
ATOM 689 O O . ILE A 1 94 ? -2.314 -3.800 13.929 1.00 87.19 94 ILE A O 1
ATOM 693 N N . LEU A 1 95 ? -4.426 -3.231 13.493 1.00 89.50 95 LEU A N 1
ATOM 694 C CA . LEU A 1 95 ? -4.198 -1.792 13.480 1.00 89.50 95 LEU A CA 1
ATOM 695 C C . LEU A 1 95 ? -4.549 -1.196 14.842 1.00 89.50 95 LEU A C 1
ATOM 697 O O . LEU A 1 95 ? -5.631 -1.429 15.367 1.00 89.50 95 LEU A O 1
ATOM 701 N N . LYS A 1 96 ? -3.641 -0.399 15.407 1.00 89.62 96 LYS A N 1
ATOM 702 C CA . LYS A 1 96 ? -3.861 0.342 16.646 1.00 89.62 96 LYS A CA 1
ATOM 703 C C . LYS A 1 96 ? -3.817 1.836 16.378 1.00 89.62 96 LYS A C 1
ATOM 705 O O . LYS A 1 96 ? -2.798 2.360 15.924 1.00 89.62 96 LYS A O 1
ATOM 710 N N . VAL A 1 97 ? -4.883 2.552 16.704 1.00 89.69 97 VAL A 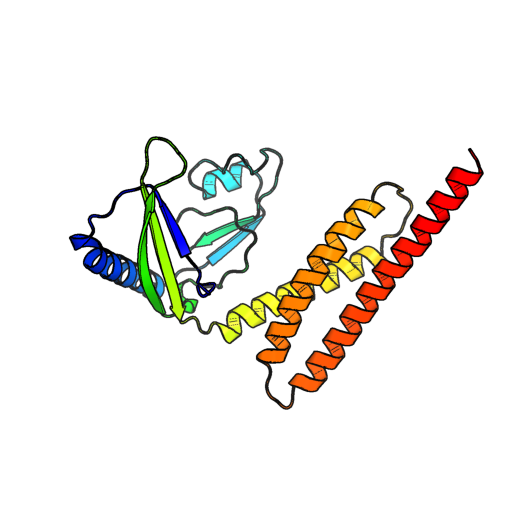N 1
ATOM 711 C CA . VAL A 1 97 ? -4.896 4.014 16.643 1.00 89.69 97 VAL A CA 1
ATOM 712 C C . VAL A 1 97 ? -4.319 4.528 17.953 1.00 89.69 97 VAL A C 1
ATOM 714 O O . VAL A 1 97 ? -4.895 4.352 19.021 1.00 89.69 97 VAL A O 1
ATOM 717 N N . SER A 1 98 ? -3.149 5.158 17.891 1.00 87.06 98 SER A N 1
ATOM 718 C CA . SER A 1 98 ? -2.446 5.649 19.080 1.00 87.06 98 SER A CA 1
ATOM 719 C C . SER A 1 98 ? -2.987 6.993 19.564 1.00 87.06 98 SER A C 1
ATOM 721 O O . SER A 1 98 ? -3.111 7.211 20.770 1.00 87.06 98 SER A O 1
ATOM 723 N N . GLN A 1 99 ? -3.309 7.896 18.634 1.00 86.19 99 GLN A N 1
ATOM 724 C CA . GLN A 1 99 ? -3.739 9.249 18.959 1.00 86.19 99 GLN A CA 1
ATOM 725 C C . GLN A 1 99 ? -4.458 9.912 17.781 1.00 86.19 99 GLN A C 1
ATOM 727 O O . GLN A 1 99 ? -4.048 9.756 16.633 1.00 86.19 99 GLN A O 1
ATOM 732 N N . ILE A 1 100 ? -5.462 10.736 18.083 1.00 88.00 100 ILE A N 1
ATOM 733 C CA . ILE A 1 100 ? -6.050 11.700 17.146 1.00 88.00 100 ILE A CA 1
ATOM 734 C C . ILE A 1 100 ? -5.699 13.117 17.613 1.00 88.00 100 ILE A C 1
ATOM 736 O O . ILE A 1 100 ? -5.732 13.415 18.809 1.00 88.00 100 ILE A O 1
ATOM 740 N N . ARG A 1 101 ? -5.313 13.992 16.681 1.00 85.88 101 ARG A N 1
ATOM 741 C CA . ARG A 1 101 ? -4.948 15.389 16.949 1.00 85.88 101 ARG A CA 1
ATOM 742 C C . ARG A 1 101 ? -5.672 16.320 15.988 1.00 85.88 101 ARG A C 1
ATOM 744 O O . ARG A 1 101 ? -5.719 16.049 14.794 1.00 85.88 101 ARG A O 1
ATOM 751 N N . SER A 1 102 ? -6.144 17.456 16.490 1.00 82.94 102 SER A N 1
ATOM 752 C CA . SER A 1 102 ? -6.583 18.563 15.637 1.00 82.94 102 SER A CA 1
ATOM 753 C C . SER A 1 102 ? -5.417 19.507 15.366 1.00 82.94 102 SER A C 1
ATOM 755 O O . SER A 1 102 ? -4.725 19.937 16.291 1.00 82.94 102 SER A O 1
ATOM 757 N N . LYS A 1 103 ? -5.220 19.874 14.102 1.00 76.62 103 LYS A N 1
ATOM 758 C CA . LYS A 1 103 ? -4.245 20.870 13.659 1.00 76.62 103 LYS A CA 1
ATOM 759 C C . LYS A 1 103 ? -4.986 22.014 12.969 1.00 76.62 103 LYS A C 1
ATOM 761 O O . LYS A 1 103 ? -5.786 21.794 12.059 1.00 76.62 103 LYS A O 1
ATOM 766 N N . LYS A 1 104 ? -4.732 23.255 13.402 1.00 62.91 104 LYS A N 1
ATOM 767 C CA . LYS A 1 104 ? -5.209 24.451 12.687 1.00 62.91 104 LYS A CA 1
ATOM 768 C C . LYS A 1 104 ? -4.460 24.529 11.348 1.00 62.91 104 LYS A C 1
ATOM 770 O O . LYS A 1 104 ? -3.233 24.594 11.347 1.00 62.91 104 LYS A O 1
ATOM 775 N N . GLY A 1 105 ? -5.186 24.436 10.232 1.00 56.31 105 GLY A N 1
ATOM 776 C CA . GLY A 1 105 ? -4.613 24.416 8.883 1.00 56.31 105 GLY A CA 1
ATOM 777 C C . GLY A 1 105 ? -4.023 25.762 8.435 1.00 56.31 105 GLY A C 1
ATOM 778 O O . GLY A 1 105 ? -4.355 26.810 8.982 1.00 56.31 105 GLY A O 1
ATOM 779 N N . MET A 1 106 ? -3.166 25.724 7.404 1.00 41.75 106 MET A N 1
ATOM 780 C CA . MET A 1 106 ? -2.577 26.898 6.726 1.00 41.75 106 MET A CA 1
ATOM 781 C C . MET A 1 106 ? -3.513 27.550 5.685 1.00 41.75 106 MET A C 1
ATOM 783 O O . MET A 1 106 ? -3.139 28.528 5.045 1.00 41.75 106 MET A O 1
ATOM 787 N N . THR A 1 107 ? -4.734 27.040 5.500 1.00 46.47 107 THR A N 1
ATOM 788 C CA . THR A 1 107 ? -5.730 27.579 4.561 1.00 46.47 107 THR A CA 1
ATOM 789 C C . THR A 1 107 ? -6.982 28.050 5.303 1.00 46.47 107 THR A C 1
ATOM 791 O O . THR A 1 107 ? -7.421 27.434 6.271 1.00 46.47 107 THR A O 1
ATOM 794 N N . LYS A 1 108 ? -7.552 29.174 4.846 1.00 49.03 108 LYS A N 1
ATOM 795 C CA . LYS A 1 108 ? -8.573 30.013 5.511 1.00 49.03 108 LYS A CA 1
ATOM 796 C C . LYS A 1 108 ? -9.918 29.345 5.896 1.00 49.03 108 LYS A C 1
ATOM 798 O O . LYS A 1 108 ? -10.819 30.072 6.293 1.00 49.03 108 LYS A O 1
ATOM 803 N N . ALA A 1 109 ? -10.099 28.021 5.814 1.00 47.75 109 ALA A N 1
ATOM 804 C CA . ALA A 1 109 ? -11.430 27.419 5.997 1.00 47.75 109 ALA A CA 1
ATOM 805 C C . ALA A 1 109 ? -11.513 25.971 6.541 1.00 47.75 109 ALA A C 1
ATOM 807 O O . ALA A 1 109 ? -12.599 25.401 6.505 1.00 47.75 109 ALA A O 1
ATOM 808 N N . GLY A 1 110 ? -10.453 25.342 7.067 1.00 55.84 110 GLY A N 1
ATOM 809 C CA . GLY A 1 110 ? -10.588 23.954 7.549 1.00 55.84 110 GLY A CA 1
ATOM 810 C C . GLY A 1 110 ? -9.635 23.558 8.670 1.00 55.84 110 GLY A C 1
ATOM 811 O O . GLY A 1 110 ? -8.429 23.783 8.578 1.00 55.84 110 GLY A O 1
ATOM 812 N N . GLN A 1 111 ? -10.173 22.941 9.726 1.00 67.19 111 GLN A N 1
ATOM 813 C CA . GLN A 1 111 ? -9.362 22.154 10.654 1.00 67.19 111 GLN A CA 1
ATOM 814 C C . GLN A 1 111 ? -8.927 20.853 9.958 1.00 67.19 111 GLN A C 1
ATOM 816 O O . GLN A 1 111 ? -9.625 20.331 9.084 1.00 67.19 111 GLN A O 1
ATOM 821 N N . ILE A 1 112 ? -7.734 20.372 10.304 1.00 75.44 112 ILE A N 1
ATOM 822 C CA . ILE A 1 112 ? -7.198 19.091 9.840 1.00 75.44 112 ILE A CA 1
ATOM 823 C C . ILE A 1 112 ? -7.138 18.160 11.044 1.00 75.44 112 ILE A C 1
ATOM 825 O O . ILE A 1 112 ? -6.651 18.545 12.108 1.00 75.44 112 ILE A O 1
ATOM 829 N N . ILE A 1 113 ? -7.615 16.934 10.869 1.00 80.81 113 ILE A N 1
ATOM 830 C CA . ILE A 1 113 ? -7.534 15.868 11.859 1.00 80.81 113 ILE A CA 1
ATOM 831 C C . ILE A 1 113 ? -6.415 14.926 11.450 1.00 80.81 113 ILE A C 1
ATOM 833 O O . ILE A 1 113 ? -6.467 14.303 10.396 1.00 80.81 113 ILE A O 1
ATOM 837 N N . GLN A 1 114 ? -5.401 14.822 12.295 1.00 81.88 114 GLN A N 1
ATOM 838 C CA . GLN A 1 114 ? -4.296 13.894 12.137 1.00 81.88 114 GLN A CA 1
ATOM 839 C C . GLN A 1 114 ? -4.567 12.653 12.989 1.00 81.88 114 GLN A C 1
ATOM 841 O O . GLN A 1 114 ? -4.689 12.749 14.212 1.00 81.88 114 GLN A O 1
ATOM 846 N N . VAL A 1 115 ? -4.638 11.491 12.352 1.00 81.56 115 VAL A N 1
ATOM 847 C CA . VAL A 1 115 ? -4.784 10.186 13.001 1.00 81.56 115 VAL A CA 1
ATOM 848 C C . VAL A 1 115 ? -3.434 9.483 12.959 1.00 81.56 115 VAL A C 1
ATOM 850 O O . VAL A 1 115 ? -2.900 9.217 11.885 1.00 81.56 115 VAL A O 1
ATOM 853 N N . ILE A 1 116 ? -2.865 9.199 14.127 1.00 81.00 116 ILE A N 1
ATOM 854 C CA . ILE A 1 116 ? -1.593 8.487 14.279 1.00 81.00 116 ILE A CA 1
ATOM 855 C C . ILE A 1 116 ? -1.918 7.035 14.611 1.00 81.00 116 ILE A C 1
ATOM 857 O O . ILE A 1 116 ? -2.453 6.751 15.688 1.00 81.00 116 ILE A O 1
ATOM 861 N N . ALA A 1 117 ? -1.573 6.118 13.715 1.00 79.31 117 ALA A N 1
ATOM 862 C CA . ALA A 1 117 ? -1.874 4.699 13.856 1.00 79.31 117 ALA A CA 1
ATOM 863 C C . ALA A 1 117 ? -0.636 3.847 13.581 1.00 79.31 117 ALA A C 1
ATOM 865 O O . ALA A 1 117 ? 0.231 4.224 12.801 1.00 79.31 117 ALA A O 1
ATOM 866 N N . GLU A 1 118 ? -0.566 2.692 14.227 1.00 78.50 118 GLU A N 1
ATOM 867 C CA . GLU A 1 118 ? 0.503 1.712 14.077 1.00 78.50 118 GLU A CA 1
ATOM 868 C C . GLU A 1 118 ? -0.132 0.366 13.752 1.00 78.50 118 GLU A C 1
ATOM 870 O O . GLU A 1 118 ? -1.025 -0.094 14.460 1.00 78.50 118 GLU A O 1
ATOM 875 N N . ALA A 1 119 ? 0.319 -0.268 12.675 1.00 69.00 119 ALA A N 1
ATOM 876 C CA . ALA A 1 119 ? -0.092 -1.623 12.352 1.00 69.00 119 ALA A CA 1
ATOM 877 C C . ALA A 1 119 ? 0.901 -2.620 12.962 1.00 69.00 119 ALA A C 1
ATOM 879 O O . ALA A 1 119 ? 2.109 -2.535 12.750 1.00 69.00 119 ALA A O 1
ATOM 880 N N . SER A 1 120 ? 0.377 -3.589 13.701 1.00 58.47 120 SER A N 1
ATOM 881 C CA . SER A 1 120 ? 1.069 -4.791 14.158 1.00 58.47 120 SER A CA 1
ATOM 882 C C . SER A 1 120 ? 1.014 -5.831 13.043 1.00 58.47 120 SER A C 1
ATOM 884 O O . SER A 1 120 ? 0.404 -6.892 13.173 1.00 58.47 120 SER A O 1
ATOM 886 N N . VAL A 1 121 ? 1.629 -5.490 11.914 1.00 56.38 121 VAL A N 1
ATOM 887 C CA . VAL A 1 121 ? 1.861 -6.431 10.817 1.00 56.38 121 VAL A CA 1
ATOM 888 C C . VAL A 1 121 ? 2.805 -7.514 11.352 1.00 56.38 121 VAL A C 1
ATOM 890 O O . VAL A 1 121 ? 3.602 -7.261 12.266 1.00 56.38 121 VAL A O 1
ATOM 893 N N . LYS A 1 122 ? 2.849 -8.694 10.724 1.00 53.25 122 LYS A N 1
ATOM 894 C CA . LYS A 1 122 ? 4.085 -9.507 10.701 1.00 53.25 122 LYS A CA 1
ATOM 895 C C . LYS A 1 122 ? 5.172 -8.743 9.911 1.00 53.25 122 LYS A C 1
ATOM 897 O O . LYS A 1 122 ? 5.682 -9.199 8.895 1.00 53.25 122 LYS A O 1
ATOM 902 N N . MET A 1 123 ? 5.457 -7.515 10.348 1.00 43.66 123 MET A N 1
ATOM 903 C CA . MET A 1 123 ? 6.012 -6.398 9.585 1.00 43.66 123 MET A CA 1
ATOM 904 C C . MET A 1 123 ? 7.446 -6.659 9.177 1.00 43.66 123 MET A C 1
ATOM 906 O O . MET A 1 123 ? 7.866 -6.237 8.110 1.00 43.66 123 MET A O 1
ATOM 910 N N . VAL A 1 124 ? 8.164 -7.416 10.009 1.00 48.16 124 VAL A N 1
ATOM 911 C CA . VAL A 1 124 ? 9.519 -7.860 9.708 1.00 48.16 124 VAL A CA 1
ATOM 912 C C . VAL A 1 124 ? 9.527 -8.597 8.368 1.00 48.16 124 VAL A C 1
ATOM 914 O O . VAL A 1 124 ? 10.332 -8.256 7.519 1.00 48.16 124 VAL A O 1
ATOM 917 N N . ASP A 1 125 ? 8.584 -9.503 8.098 1.00 55.25 125 ASP A N 1
ATOM 918 C CA . ASP A 1 125 ? 8.585 -10.262 6.842 1.00 55.25 125 ASP A CA 1
ATOM 919 C C . ASP A 1 125 ? 8.183 -9.407 5.625 1.00 55.25 125 ASP A C 1
ATOM 921 O O . ASP A 1 125 ? 8.883 -9.403 4.617 1.00 55.25 125 ASP A O 1
ATOM 925 N N . VAL A 1 126 ? 7.117 -8.605 5.716 1.00 57.12 126 VAL A N 1
ATOM 926 C CA . VAL A 1 126 ? 6.638 -7.777 4.587 1.00 57.12 126 VAL A CA 1
ATOM 927 C C . VAL A 1 126 ? 7.610 -6.643 4.252 1.00 57.12 126 VAL A C 1
ATOM 929 O O . VAL A 1 126 ? 7.888 -6.394 3.077 1.00 57.12 126 VAL A O 1
ATOM 932 N N . GLU A 1 127 ? 8.162 -5.962 5.259 1.00 59.88 127 GLU A N 1
ATOM 933 C CA . GLU A 1 127 ? 9.166 -4.922 5.034 1.00 59.88 127 GLU A CA 1
ATOM 934 C C . GLU A 1 127 ? 10.463 -5.511 4.484 1.00 59.88 127 GLU A C 1
ATOM 936 O O . GLU A 1 127 ? 11.008 -4.943 3.540 1.00 59.88 127 GLU A O 1
ATOM 941 N N . LEU A 1 128 ? 10.927 -6.661 4.996 1.00 64.19 128 LEU A N 1
ATOM 942 C CA . LEU A 1 128 ? 12.102 -7.351 4.453 1.00 64.19 128 LEU A CA 1
ATOM 943 C C . LEU A 1 128 ? 11.862 -7.824 3.021 1.00 64.19 128 LEU A C 1
ATOM 945 O O . LEU A 1 128 ? 12.732 -7.634 2.176 1.00 64.19 128 LEU A O 1
ATOM 949 N N . ARG A 1 129 ? 10.684 -8.377 2.710 1.00 68.06 129 ARG A N 1
ATOM 950 C CA . ARG A 1 129 ? 10.295 -8.755 1.341 1.00 68.06 129 ARG A CA 1
ATOM 951 C C . ARG A 1 129 ? 10.248 -7.539 0.422 1.00 68.06 129 ARG A C 1
ATOM 953 O O . ARG A 1 129 ? 10.713 -7.621 -0.713 1.00 68.06 129 ARG A O 1
ATOM 960 N N . GLY A 1 130 ? 9.748 -6.404 0.909 1.00 68.06 130 GLY A N 1
ATOM 961 C CA . GLY A 1 130 ? 9.748 -5.139 0.180 1.00 68.06 130 GLY A CA 1
ATOM 962 C C . GLY A 1 130 ? 11.156 -4.603 -0.072 1.00 68.06 130 GLY A C 1
ATOM 963 O O . GLY A 1 130 ? 11.479 -4.265 -1.210 1.00 68.06 130 GLY A O 1
ATOM 964 N N . SER A 1 131 ? 12.007 -4.578 0.954 1.00 66.19 131 SER A N 1
ATOM 965 C CA . SER A 1 131 ? 13.416 -4.192 0.844 1.00 66.19 131 SER A CA 1
ATOM 966 C C . SER A 1 131 ? 14.173 -5.121 -0.109 1.00 66.19 131 SER A C 1
ATOM 968 O O . SER A 1 131 ? 14.829 -4.643 -1.028 1.00 66.19 131 SER A O 1
ATOM 970 N N . ALA A 1 132 ? 14.009 -6.440 0.008 1.00 69.12 132 ALA A N 1
ATOM 971 C CA . ALA A 1 132 ? 14.614 -7.420 -0.893 1.00 69.12 132 ALA A CA 1
ATOM 972 C C . ALA A 1 132 ? 14.132 -7.254 -2.343 1.00 69.12 132 ALA A C 1
ATOM 974 O O . ALA A 1 132 ? 14.937 -7.313 -3.273 1.00 69.12 132 ALA A O 1
ATOM 975 N N . HIS A 1 133 ? 12.836 -7.005 -2.555 1.00 72.06 133 HIS A N 1
ATOM 976 C CA . HIS A 1 133 ? 12.283 -6.745 -3.883 1.00 72.06 133 HIS A CA 1
ATOM 977 C C . HIS A 1 133 ? 12.867 -5.468 -4.500 1.00 72.06 133 HIS A C 1
ATOM 979 O O . HIS A 1 133 ? 13.274 -5.489 -5.661 1.00 72.06 133 HIS A O 1
ATOM 985 N N . ARG A 1 134 ? 12.956 -4.373 -3.731 1.00 73.19 134 ARG A N 1
ATOM 986 C CA . ARG A 1 134 ? 13.556 -3.109 -4.188 1.00 73.19 134 ARG A CA 1
ATOM 987 C C . ARG A 1 134 ? 15.043 -3.258 -4.487 1.00 73.19 134 ARG A C 1
ATOM 989 O O . ARG A 1 134 ? 15.483 -2.782 -5.529 1.00 73.19 134 ARG A O 1
ATOM 996 N N . ILE A 1 135 ? 15.785 -3.983 -3.648 1.00 71.50 135 ILE A N 1
ATOM 997 C CA . ILE A 1 135 ? 17.195 -4.317 -3.890 1.00 71.50 135 ILE A CA 1
ATOM 998 C C . ILE A 1 135 ? 17.344 -5.110 -5.189 1.00 71.50 135 ILE A C 1
ATOM 1000 O O . ILE A 1 135 ? 18.131 -4.729 -6.052 1.00 71.50 135 ILE A O 1
ATOM 1004 N N . LYS A 1 136 ? 16.554 -6.177 -5.367 1.00 72.31 136 LYS A N 1
ATOM 1005 C CA . LYS A 1 136 ? 16.596 -7.014 -6.572 1.00 72.31 136 LYS A CA 1
ATOM 1006 C C . LYS A 1 136 ? 16.260 -6.211 -7.827 1.00 72.31 136 LYS A C 1
ATOM 1008 O O . LYS A 1 136 ? 16.967 -6.328 -8.820 1.00 72.31 136 LYS A O 1
ATOM 1013 N N . LYS A 1 137 ? 15.209 -5.388 -7.778 1.00 73.81 137 LYS A N 1
ATOM 1014 C CA . LYS A 1 137 ? 14.813 -4.532 -8.900 1.00 73.81 137 LYS A CA 1
ATOM 1015 C C . LYS A 1 137 ? 15.913 -3.528 -9.245 1.00 73.81 137 LYS A C 1
ATOM 1017 O O . LYS A 1 137 ? 16.298 -3.447 -10.401 1.00 73.81 137 LYS A O 1
ATOM 1022 N N . CYS A 1 138 ? 16.465 -2.841 -8.245 1.00 67.56 138 CYS A N 1
ATOM 1023 C CA . CYS A 1 138 ? 17.568 -1.900 -8.434 1.00 67.56 138 CYS A CA 1
ATOM 1024 C C . CYS A 1 138 ? 18.794 -2.582 -9.065 1.00 67.56 138 CYS A C 1
ATOM 1026 O O . CYS A 1 138 ? 19.378 -2.050 -10.004 1.00 67.56 138 CYS A O 1
ATOM 1028 N N . ALA A 1 139 ? 19.140 -3.794 -8.619 1.00 68.38 139 ALA A N 1
ATOM 1029 C CA . ALA A 1 139 ? 20.215 -4.578 -9.221 1.00 68.38 139 ALA A CA 1
ATOM 1030 C C . ALA A 1 139 ? 19.920 -4.958 -10.685 1.00 68.38 139 ALA A C 1
ATOM 1032 O O . ALA A 1 139 ? 20.800 -4.834 -11.531 1.00 68.38 139 ALA A O 1
ATOM 1033 N N . CYS A 1 140 ? 18.693 -5.382 -11.008 1.00 67.69 140 CYS A N 1
ATOM 1034 C CA . CYS A 1 140 ? 18.288 -5.668 -12.389 1.00 67.69 140 CYS A CA 1
ATOM 1035 C C . CYS A 1 140 ? 18.343 -4.420 -13.284 1.00 67.69 140 CYS A C 1
ATOM 1037 O O . CYS A 1 140 ? 18.846 -4.506 -14.404 1.00 67.69 140 CYS A O 1
ATOM 1039 N N . ASP A 1 141 ? 17.872 -3.273 -12.790 1.00 66.69 141 ASP A N 1
ATOM 1040 C CA . ASP A 1 141 ? 17.919 -2.000 -13.514 1.00 66.69 141 ASP A CA 1
ATOM 1041 C C . ASP A 1 141 ? 19.382 -1.606 -13.801 1.00 66.69 141 ASP A C 1
ATOM 1043 O O . ASP A 1 141 ? 19.726 -1.294 -14.938 1.00 66.69 141 ASP A O 1
ATOM 1047 N N . LEU A 1 142 ? 20.274 -1.723 -12.810 1.00 67.00 142 LEU A N 1
ATOM 1048 C CA . LEU A 1 142 ? 21.716 -1.471 -12.954 1.00 67.00 142 LEU A CA 1
ATOM 1049 C C . LEU A 1 142 ? 22.401 -2.393 -13.970 1.00 67.00 142 LEU A C 1
ATOM 1051 O O . LEU A 1 142 ? 23.188 -1.931 -14.795 1.00 67.00 142 LEU A O 1
ATOM 1055 N N . LEU A 1 143 ? 22.100 -3.692 -13.929 1.00 65.50 143 LEU A N 1
ATOM 1056 C CA . LEU A 1 143 ? 22.640 -4.663 -14.886 1.00 65.50 143 LEU A CA 1
ATOM 1057 C C . LEU A 1 143 ? 22.148 -4.392 -16.313 1.00 65.50 143 LEU A C 1
ATOM 1059 O O . LEU A 1 143 ? 22.890 -4.607 -17.267 1.00 65.50 143 LEU A O 1
ATOM 1063 N N . SER A 1 144 ? 20.923 -3.882 -16.457 1.00 64.12 144 SER A N 1
ATOM 1064 C CA . SER A 1 144 ? 20.343 -3.525 -17.757 1.00 64.12 144 SER A CA 1
ATOM 1065 C C . SER A 1 144 ? 20.978 -2.263 -18.350 1.00 64.12 144 SER A C 1
ATOM 1067 O O . SER A 1 144 ? 21.103 -2.154 -19.567 1.00 64.12 144 SER A O 1
ATOM 1069 N N . ILE A 1 145 ? 21.437 -1.332 -17.505 1.00 60.41 145 ILE A N 1
ATOM 1070 C CA . ILE A 1 145 ? 22.180 -0.134 -17.929 1.00 60.41 145 ILE A CA 1
ATOM 1071 C C . ILE A 1 145 ? 23.547 -0.515 -18.511 1.00 60.41 145 ILE A C 1
ATOM 1073 O O . ILE A 1 145 ? 23.938 0.006 -19.553 1.00 60.41 145 ILE A O 1
ATOM 1077 N N . GLY A 1 146 ? 24.245 -1.476 -17.897 1.00 52.34 146 GLY A N 1
ATOM 1078 C CA . GLY A 1 146 ? 25.540 -1.964 -18.390 1.00 52.34 146 GLY A CA 1
ATOM 1079 C C . GLY A 1 146 ? 25.491 -2.652 -19.763 1.00 52.34 146 GLY A C 1
ATOM 1080 O O . GLY A 1 146 ? 26.538 -2.828 -20.379 1.00 52.34 146 GLY A O 1
ATOM 1081 N N . GLY A 1 147 ? 24.300 -3.027 -20.249 1.00 48.91 147 GLY A N 1
ATOM 1082 C CA . GLY A 1 147 ? 24.100 -3.675 -21.551 1.00 48.91 147 GLY A CA 1
ATOM 1083 C C . GLY A 1 147 ? 23.742 -2.738 -22.712 1.00 48.91 147 GLY A C 1
ATOM 1084 O O . GLY A 1 147 ? 23.741 -3.194 -23.849 1.00 48.91 147 GLY A O 1
ATOM 1085 N N . ASN A 1 148 ? 23.445 -1.459 -22.448 1.00 46.19 148 ASN A N 1
ATOM 1086 C CA . ASN A 1 148 ? 22.896 -0.506 -23.430 1.00 46.19 148 ASN A CA 1
ATOM 1087 C C . ASN A 1 148 ? 23.725 0.786 -23.562 1.00 46.19 148 ASN A C 1
ATOM 1089 O O . ASN A 1 148 ? 23.198 1.827 -23.947 1.00 46.19 148 ASN A O 1
ATOM 1093 N N . LEU A 1 149 ? 25.021 0.745 -23.246 1.00 49.94 149 LEU A N 1
ATOM 1094 C CA . LEU A 1 149 ? 25.924 1.871 -23.497 1.00 49.94 149 LEU A CA 1
ATOM 1095 C C . LEU A 1 149 ? 26.215 1.980 -25.003 1.00 49.94 149 LEU A C 1
ATOM 1097 O O . LEU A 1 149 ? 27.231 1.482 -25.481 1.00 49.94 149 LEU A O 1
ATOM 1101 N N . VAL A 1 150 ? 25.296 2.610 -25.736 1.00 48.66 150 VAL A N 1
ATOM 1102 C CA . VAL A 1 150 ? 25.492 3.082 -27.110 1.00 48.66 150 VAL A CA 1
ATOM 1103 C C . VAL A 1 150 ? 24.996 4.532 -27.178 1.00 48.66 150 VAL A C 1
ATOM 1105 O O . VAL A 1 150 ? 23.799 4.788 -27.111 1.00 48.66 150 VAL A O 1
ATOM 1108 N N . ASP A 1 151 ? 25.959 5.453 -27.225 1.00 48.78 151 ASP A N 1
ATOM 1109 C CA . ASP A 1 151 ? 25.948 6.738 -27.938 1.00 48.78 151 ASP A CA 1
ATOM 1110 C C . ASP A 1 151 ? 24.724 7.676 -27.816 1.00 48.78 151 ASP A C 1
ATOM 1112 O O . ASP A 1 151 ? 24.119 8.010 -28.832 1.00 48.78 151 ASP A O 1
ATOM 1116 N N . ASP A 1 152 ? 24.389 8.186 -26.621 1.00 52.72 152 ASP A N 1
ATOM 1117 C CA . ASP A 1 152 ? 23.564 9.409 -26.541 1.00 52.72 152 ASP A CA 1
ATOM 1118 C C . ASP A 1 152 ? 23.924 10.322 -25.353 1.00 52.72 152 ASP A C 1
ATOM 1120 O O . ASP A 1 152 ? 23.883 9.954 -24.174 1.00 52.72 152 ASP A O 1
ATOM 1124 N N . ASP A 1 153 ? 24.286 11.552 -25.697 1.00 52.41 153 ASP A N 1
ATOM 1125 C CA . ASP A 1 153 ? 24.927 12.574 -24.869 1.00 52.41 153 ASP A CA 1
ATOM 1126 C C . ASP A 1 153 ? 23.977 13.203 -23.825 1.00 52.41 153 ASP A C 1
ATOM 1128 O O . ASP A 1 153 ? 24.416 13.965 -22.959 1.00 52.41 153 ASP A O 1
ATOM 1132 N N . GLY A 1 154 ? 22.676 12.881 -23.874 1.00 47.94 154 GLY A N 1
ATOM 1133 C CA . GLY A 1 154 ? 21.638 13.401 -22.974 1.00 47.94 154 GLY A CA 1
ATOM 1134 C C . GLY A 1 154 ? 21.223 12.464 -21.830 1.00 47.94 154 GLY A C 1
ATOM 1135 O O . GLY A 1 154 ? 20.645 12.918 -20.840 1.00 47.94 154 GLY A O 1
ATOM 1136 N N . ILE A 1 155 ? 21.541 11.168 -21.914 1.00 48.31 155 ILE A N 1
ATOM 1137 C CA . ILE A 1 155 ? 21.118 10.122 -20.951 1.00 48.31 155 ILE A CA 1
ATOM 1138 C C . ILE A 1 155 ? 21.841 10.244 -19.599 1.00 48.31 155 ILE A C 1
ATOM 1140 O O . ILE A 1 155 ? 21.372 9.805 -18.546 1.00 48.31 155 ILE A O 1
ATOM 1144 N N . GLY A 1 156 ? 22.984 10.907 -19.621 1.00 49.84 156 GLY A N 1
ATOM 1145 C CA . GLY A 1 156 ? 23.962 10.876 -18.566 1.00 49.84 156 GLY A CA 1
ATOM 1146 C C . GLY A 1 156 ? 23.622 11.580 -17.240 1.00 49.84 156 GLY A C 1
ATOM 1147 O O . GLY A 1 156 ? 23.832 11.041 -16.152 1.00 49.84 156 GLY A O 1
ATOM 1148 N N . ILE A 1 157 ? 23.066 12.791 -17.304 1.00 45.66 157 ILE A N 1
ATOM 1149 C CA . ILE A 1 157 ? 22.804 13.627 -16.112 1.00 45.66 157 ILE A CA 1
ATOM 1150 C C . ILE A 1 157 ? 21.549 13.151 -15.353 1.00 45.66 157 ILE A C 1
ATOM 1152 O O . ILE A 1 157 ? 21.449 13.292 -14.129 1.00 45.66 157 ILE A O 1
ATOM 1156 N N . LEU A 1 158 ? 20.594 12.543 -16.065 1.00 45.84 158 LEU A N 1
ATOM 1157 C CA . LEU A 1 158 ? 19.415 11.910 -15.465 1.00 45.84 158 LEU A CA 1
ATOM 1158 C C . LEU A 1 158 ? 19.784 10.607 -14.745 1.00 45.84 158 LEU A C 1
ATOM 1160 O O . LEU A 1 158 ? 19.229 10.331 -13.680 1.00 45.84 158 LEU A O 1
ATOM 1164 N N . MET A 1 159 ? 20.761 9.856 -15.265 1.00 54.47 159 MET A N 1
ATOM 1165 C CA . MET A 1 159 ? 21.267 8.644 -14.620 1.00 54.47 159 MET A CA 1
ATOM 1166 C C . MET A 1 159 ? 21.985 8.918 -13.293 1.00 54.47 159 MET A C 1
ATOM 1168 O O . MET A 1 159 ? 21.790 8.153 -12.355 1.00 54.47 159 MET A O 1
ATOM 1172 N N . GLU A 1 160 ? 22.764 9.998 -13.158 1.00 54.25 160 GLU A N 1
ATOM 1173 C CA . GLU A 1 160 ? 23.509 10.292 -11.918 1.00 54.25 160 GLU A CA 1
ATOM 1174 C C . GLU A 1 160 ? 22.581 10.593 -10.725 1.00 54.25 160 GLU A C 1
ATOM 1176 O O . GLU A 1 160 ? 22.726 10.016 -9.641 1.00 54.25 160 GLU A O 1
ATOM 1181 N N . ASN A 1 161 ? 21.585 11.463 -10.925 1.00 55.47 161 ASN A N 1
ATOM 1182 C CA . ASN A 1 161 ? 20.637 11.844 -9.873 1.00 55.47 161 ASN A CA 1
ATOM 1183 C C . ASN A 1 161 ? 19.699 10.690 -9.495 1.00 55.47 161 ASN A C 1
ATOM 1185 O O . ASN A 1 161 ? 19.429 10.474 -8.308 1.00 55.47 161 ASN A O 1
ATOM 1189 N N . ASP A 1 162 ? 19.243 9.921 -10.487 1.00 63.72 162 ASP A N 1
ATOM 1190 C CA . ASP A 1 162 ? 18.422 8.730 -10.272 1.00 63.72 162 ASP A CA 1
ATOM 1191 C C . ASP A 1 162 ? 19.217 7.633 -9.545 1.00 63.72 162 ASP A C 1
ATOM 1193 O O . ASP A 1 162 ? 18.732 7.053 -8.572 1.00 63.72 162 ASP A O 1
ATOM 1197 N N . LEU A 1 163 ? 20.480 7.413 -9.922 1.00 65.25 163 LEU A N 1
ATOM 1198 C CA . LEU A 1 163 ? 21.347 6.419 -9.294 1.00 65.25 163 LEU A CA 1
ATOM 1199 C C . LEU A 1 163 ? 21.703 6.785 -7.849 1.00 65.25 163 LEU A C 1
ATOM 1201 O O . LEU A 1 163 ? 21.672 5.923 -6.969 1.00 65.25 163 LEU A O 1
ATOM 1205 N N . ARG A 1 164 ? 21.990 8.059 -7.561 1.00 65.62 164 ARG A N 1
ATOM 1206 C CA . ARG A 1 164 ? 22.308 8.523 -6.201 1.00 65.62 164 ARG A CA 1
ATOM 1207 C C . ARG A 1 164 ? 21.098 8.437 -5.266 1.00 65.62 164 ARG A C 1
ATOM 1209 O O . ARG A 1 164 ? 21.231 8.007 -4.115 1.00 65.62 164 ARG A O 1
ATOM 1216 N N . LEU A 1 165 ? 19.910 8.785 -5.760 1.00 66.50 165 LEU A N 1
ATOM 1217 C CA . LEU A 1 165 ? 18.663 8.648 -5.009 1.00 66.50 165 LEU A CA 1
ATOM 1218 C C . LEU A 1 165 ? 18.315 7.168 -4.772 1.00 66.50 165 LEU A C 1
ATOM 1220 O O . LEU A 1 165 ? 18.059 6.775 -3.631 1.00 66.50 165 LEU A O 1
ATOM 1224 N N . LYS A 1 166 ? 18.400 6.321 -5.807 1.00 68.81 166 LYS A N 1
ATOM 1225 C CA . LYS A 1 166 ? 18.210 4.863 -5.698 1.00 68.81 166 LYS A CA 1
ATOM 1226 C C . LYS A 1 166 ? 19.212 4.218 -4.743 1.00 68.81 166 LYS A C 1
ATOM 1228 O O . LYS A 1 166 ? 18.808 3.385 -3.937 1.00 68.81 166 LYS A O 1
ATOM 1233 N N . SER A 1 167 ? 20.476 4.640 -4.767 1.00 70.69 167 SER A N 1
ATOM 1234 C CA . SER A 1 167 ? 21.524 4.186 -3.841 1.00 70.69 167 SER A CA 1
ATOM 1235 C C . SER A 1 167 ? 21.171 4.491 -2.381 1.00 70.69 167 SER A C 1
ATOM 1237 O O . SER A 1 167 ? 21.351 3.651 -1.501 1.00 70.69 167 SER A O 1
ATOM 1239 N N . THR A 1 168 ? 20.562 5.650 -2.119 1.00 70.19 168 THR A N 1
ATOM 1240 C CA . THR A 1 168 ? 20.149 6.043 -0.763 1.00 70.19 168 THR A CA 1
ATOM 1241 C C . THR A 1 168 ? 19.019 5.148 -0.242 1.00 70.19 168 THR A C 1
ATOM 1243 O O . THR A 1 168 ? 19.096 4.635 0.875 1.00 70.19 168 THR A O 1
ATOM 1246 N N . PHE A 1 169 ? 17.994 4.886 -1.061 1.00 69.19 169 PHE A N 1
ATOM 1247 C CA . PHE A 1 169 ? 16.923 3.947 -0.703 1.00 69.19 169 PHE A CA 1
ATOM 1248 C C . PHE A 1 169 ? 17.439 2.512 -0.540 1.00 69.19 169 PHE A C 1
ATOM 1250 O O . PHE A 1 169 ? 17.062 1.826 0.410 1.00 69.19 169 PHE A O 1
ATOM 1257 N N . LEU A 1 170 ? 18.359 2.089 -1.411 1.00 72.62 170 LEU A N 1
ATOM 1258 C CA . LEU A 1 170 ? 19.019 0.788 -1.348 1.00 72.62 170 LEU A CA 1
ATOM 1259 C C . LEU A 1 170 ? 19.812 0.611 -0.049 1.00 72.62 170 LEU A C 1
ATOM 1261 O O . LEU A 1 170 ? 19.805 -0.473 0.538 1.00 72.62 170 LEU A O 1
ATOM 1265 N N . TYR A 1 171 ? 20.478 1.670 0.414 1.00 76.62 171 TYR A N 1
ATOM 1266 C CA . TYR A 1 171 ? 21.216 1.684 1.675 1.00 76.62 171 TYR A CA 1
ATOM 1267 C C . TYR A 1 171 ? 20.282 1.524 2.872 1.00 76.62 171 TYR A C 1
ATOM 1269 O O . TYR A 1 171 ? 20.523 0.677 3.736 1.00 76.62 171 TYR A O 1
ATOM 1277 N N . CYS A 1 172 ? 19.171 2.264 2.896 1.00 71.25 172 CYS A N 1
ATOM 1278 C CA . CYS A 1 172 ? 18.146 2.109 3.927 1.00 71.25 172 CYS A CA 1
ATOM 1279 C C . CYS A 1 172 ? 17.573 0.683 3.959 1.00 71.25 172 CYS A C 1
ATOM 1281 O O . CYS A 1 172 ? 17.444 0.099 5.037 1.00 71.25 172 CYS A O 1
ATOM 1283 N N . ASP A 1 173 ? 17.281 0.111 2.790 1.00 73.38 173 ASP A N 1
ATOM 1284 C CA . ASP A 1 173 ? 16.772 -1.254 2.651 1.00 73.38 173 ASP A CA 1
ATOM 1285 C C . ASP A 1 173 ? 17.783 -2.303 3.113 1.00 73.38 173 ASP A C 1
ATOM 1287 O O . ASP A 1 173 ? 17.447 -3.179 3.911 1.00 73.38 173 ASP A O 1
ATOM 1291 N N . SER A 1 174 ? 19.040 -2.180 2.689 1.00 73.00 174 SER A N 1
ATOM 1292 C CA . SER A 1 174 ? 20.112 -3.104 3.070 1.00 73.00 174 SER A CA 1
ATOM 1293 C C . SER A 1 174 ? 20.374 -3.065 4.573 1.00 73.00 174 SER A C 1
ATOM 1295 O O . SER A 1 174 ? 20.424 -4.114 5.215 1.00 73.00 174 SER A O 1
ATOM 1297 N N . ASN A 1 175 ? 20.447 -1.873 5.172 1.00 78.75 175 ASN A N 1
ATOM 1298 C CA . ASN A 1 175 ? 20.610 -1.726 6.619 1.00 78.75 175 ASN A CA 1
ATOM 1299 C C . ASN A 1 175 ? 19.444 -2.329 7.400 1.00 78.75 175 ASN A C 1
ATOM 1301 O O . ASN A 1 175 ? 19.659 -2.941 8.450 1.00 78.75 175 ASN A O 1
ATOM 1305 N N . ARG A 1 176 ? 18.213 -2.188 6.898 1.00 73.38 176 ARG A N 1
ATOM 1306 C CA . ARG A 1 176 ? 17.035 -2.804 7.516 1.00 73.38 176 ARG A CA 1
ATOM 1307 C C . ARG A 1 176 ? 17.102 -4.330 7.444 1.00 73.38 176 ARG A C 1
ATOM 1309 O O . ARG A 1 176 ? 16.839 -4.981 8.459 1.00 73.38 176 ARG A O 1
ATOM 1316 N N . MET A 1 177 ? 17.528 -4.894 6.309 1.00 73.00 177 MET A N 1
ATOM 1317 C CA . MET A 1 177 ? 17.736 -6.341 6.173 1.00 73.00 177 MET A CA 1
ATOM 1318 C C . MET A 1 177 ? 18.828 -6.862 7.108 1.00 73.00 177 MET A C 1
ATOM 1320 O O . MET A 1 177 ? 18.594 -7.808 7.855 1.00 73.00 177 MET A O 1
ATOM 1324 N N . ILE A 1 178 ? 19.989 -6.205 7.140 1.00 79.19 178 ILE A N 1
ATOM 1325 C CA . ILE A 1 178 ? 21.117 -6.576 8.007 1.00 79.19 178 ILE A CA 1
ATOM 1326 C C . ILE A 1 178 ? 20.722 -6.498 9.486 1.00 79.19 178 ILE A C 1
ATOM 1328 O O . ILE A 1 178 ? 21.054 -7.382 10.277 1.00 79.19 178 ILE A O 1
ATOM 1332 N N . SER A 1 179 ? 19.991 -5.453 9.878 1.00 77.50 179 SER A N 1
ATOM 1333 C CA . SER A 1 179 ? 19.571 -5.261 11.270 1.00 77.50 179 SER A CA 1
ATOM 1334 C C . SER A 1 179 ? 18.639 -6.374 11.746 1.00 77.50 179 SER A C 1
ATOM 1336 O O . SER A 1 179 ? 18.767 -6.824 12.889 1.00 77.50 179 SER A O 1
ATOM 1338 N N . SER A 1 180 ? 17.767 -6.842 10.850 1.00 75.56 180 SER A N 1
ATOM 1339 C CA . SER A 1 180 ? 16.738 -7.850 11.121 1.00 75.56 180 SER A CA 1
ATOM 1340 C C . SER A 1 180 ? 17.211 -9.295 10.905 1.00 75.56 180 SER A C 1
ATOM 1342 O O . SER A 1 180 ? 16.529 -10.220 11.337 1.00 75.56 180 SER A O 1
ATOM 1344 N N . ALA A 1 181 ? 18.359 -9.511 10.254 1.00 76.38 181 ALA A N 1
ATOM 1345 C CA . ALA A 1 181 ? 18.870 -10.847 9.960 1.00 76.38 181 ALA A CA 1
ATOM 1346 C C . ALA A 1 181 ? 19.321 -11.615 11.229 1.00 76.38 181 ALA A C 1
ATOM 1348 O O . ALA A 1 181 ? 19.828 -11.002 12.179 1.00 76.38 181 ALA A O 1
ATOM 1349 N N . PRO A 1 182 ? 19.202 -12.958 11.250 1.00 79.50 182 PRO A N 1
ATOM 1350 C CA . PRO A 1 182 ? 19.800 -13.819 12.275 1.00 79.50 182 PRO A CA 1
ATOM 1351 C C . PRO A 1 182 ? 21.313 -13.593 12.424 1.00 79.50 182 PRO A C 1
ATOM 1353 O O . PRO A 1 182 ? 21.985 -13.221 11.461 1.00 79.50 182 PRO A O 1
ATOM 1356 N N . ARG A 1 183 ? 21.875 -13.798 13.628 1.00 80.69 183 ARG A N 1
ATOM 1357 C CA . ARG A 1 183 ? 23.281 -13.432 13.935 1.00 80.69 183 ARG A CA 1
ATOM 1358 C C . ARG A 1 183 ? 24.295 -14.074 12.984 1.00 80.69 183 ARG A C 1
ATOM 1360 O O . ARG A 1 183 ? 25.277 -13.431 12.628 1.00 80.69 183 ARG A O 1
ATOM 1367 N N . ASP A 1 184 ? 24.044 -15.312 12.586 1.00 82.44 184 ASP A N 1
ATOM 1368 C CA . ASP A 1 184 ? 24.831 -16.107 11.643 1.00 82.44 184 ASP A CA 1
ATOM 1369 C C . ASP A 1 184 ? 24.775 -15.561 10.206 1.00 82.44 184 ASP A C 1
ATOM 1371 O O . ASP A 1 184 ? 25.756 -15.658 9.473 1.00 82.44 184 ASP A O 1
ATOM 1375 N N . GLN A 1 185 ? 23.675 -14.906 9.824 1.00 74.31 185 GLN A N 1
ATOM 1376 C CA . GLN A 1 185 ? 23.476 -14.346 8.484 1.00 74.31 185 GLN A CA 1
ATOM 1377 C C . GLN A 1 185 ? 23.838 -12.859 8.373 1.00 74.31 185 GLN A C 1
ATOM 1379 O O . GLN A 1 185 ? 24.070 -12.368 7.266 1.00 74.31 185 GLN A O 1
ATOM 1384 N N . LYS A 1 186 ? 23.951 -12.130 9.495 1.00 81.38 186 LYS A N 1
ATOM 1385 C CA . LYS A 1 186 ? 24.302 -10.696 9.493 1.00 81.38 186 LYS A CA 1
ATOM 1386 C C . LYS A 1 186 ? 25.604 -10.410 8.753 1.00 81.38 186 LYS A C 1
ATOM 1388 O O . LYS A 1 186 ? 25.647 -9.496 7.938 1.00 81.38 186 LYS A O 1
ATOM 1393 N N . LYS A 1 187 ? 26.659 -11.185 9.024 1.00 78.12 187 LYS A N 1
ATOM 1394 C CA . LYS A 1 187 ? 27.981 -10.968 8.418 1.00 78.12 187 LYS A CA 1
ATOM 1395 C C . LYS A 1 187 ? 27.961 -11.179 6.889 1.00 78.12 187 LYS A C 1
ATOM 1397 O O . LYS A 1 187 ? 28.360 -10.247 6.192 1.00 78.12 187 LYS A O 1
ATOM 1402 N N . PRO A 1 188 ? 27.428 -12.297 6.354 1.00 75.81 188 PRO A N 1
ATOM 1403 C CA . PRO A 1 188 ? 27.232 -12.467 4.912 1.00 75.81 188 PRO A CA 1
ATOM 1404 C C . PRO A 1 188 ? 26.424 -11.344 4.245 1.00 75.81 188 PRO A C 1
ATOM 1406 O O . PRO A 1 188 ? 26.812 -10.859 3.182 1.00 75.81 188 PRO A O 1
ATOM 1409 N N . PHE A 1 189 ? 25.326 -10.890 4.865 1.00 74.38 189 PHE A N 1
ATOM 1410 C CA . PHE A 1 189 ? 24.514 -9.802 4.309 1.00 74.38 189 PHE A CA 1
ATOM 1411 C C . PHE A 1 189 ? 25.256 -8.467 4.283 1.00 74.38 189 PHE A C 1
ATOM 1413 O O . PHE A 1 189 ? 25.180 -7.754 3.283 1.00 74.38 189 PHE A O 1
ATOM 1420 N N . THR A 1 190 ? 26.005 -8.142 5.338 1.00 78.62 190 THR A N 1
ATOM 1421 C CA . THR A 1 190 ? 26.838 -6.935 5.375 1.00 78.62 190 THR A CA 1
ATOM 1422 C C . THR A 1 190 ? 27.927 -6.975 4.306 1.00 78.62 190 THR A C 1
ATOM 1424 O O . THR A 1 190 ? 28.139 -5.983 3.616 1.00 78.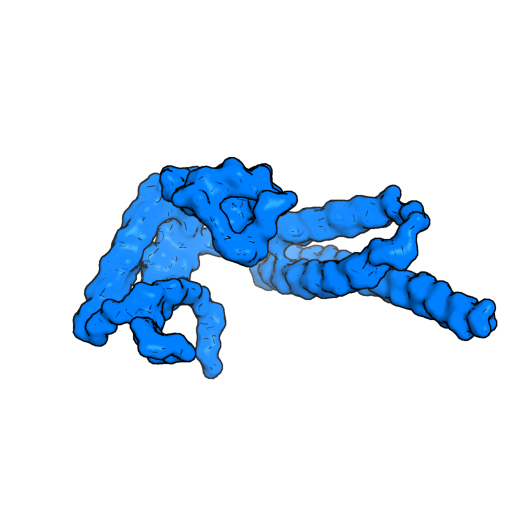62 190 THR A O 1
ATOM 1427 N N . GLU A 1 191 ? 28.597 -8.114 4.119 1.00 76.88 191 GLU A N 1
ATOM 1428 C CA . GLU A 1 191 ? 29.624 -8.263 3.080 1.00 76.88 191 GLU A CA 1
ATOM 1429 C C . GLU A 1 191 ? 29.043 -8.112 1.668 1.00 76.88 191 GLU A C 1
ATOM 1431 O O . GLU A 1 191 ? 29.645 -7.445 0.824 1.00 76.88 191 GLU A O 1
ATOM 1436 N N . LEU A 1 192 ? 27.861 -8.681 1.409 1.00 72.69 192 LEU A N 1
ATOM 1437 C CA . LEU A 1 192 ? 27.167 -8.528 0.130 1.00 72.69 192 LEU A CA 1
ATOM 1438 C C . LEU A 1 192 ? 26.732 -7.077 -0.116 1.00 72.69 192 LEU A C 1
ATOM 1440 O O . LEU A 1 192 ? 26.952 -6.554 -1.207 1.00 72.69 192 LEU A O 1
ATOM 1444 N N . ALA A 1 193 ? 26.154 -6.423 0.895 1.00 78.00 193 ALA A 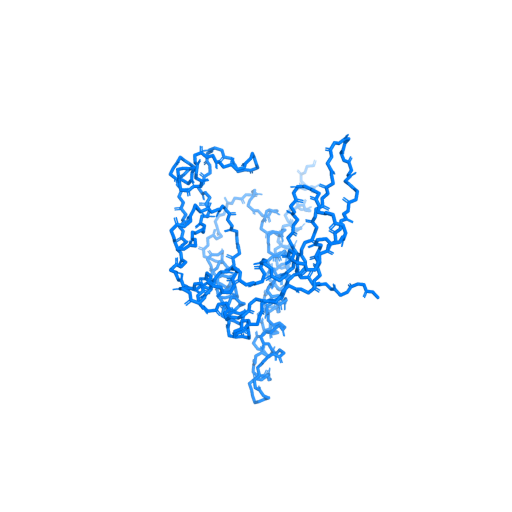N 1
ATOM 1445 C CA . ALA A 1 193 ? 25.753 -5.023 0.816 1.00 78.00 193 ALA A CA 1
ATOM 1446 C C . ALA A 1 193 ? 26.962 -4.122 0.531 1.00 78.00 193 ALA A C 1
ATOM 1448 O O . ALA A 1 193 ? 26.921 -3.327 -0.402 1.00 78.00 193 ALA A O 1
ATOM 1449 N N . ASN A 1 194 ? 28.068 -4.303 1.257 1.00 77.81 194 ASN A N 1
ATOM 1450 C CA . ASN A 1 194 ? 29.296 -3.541 1.033 1.00 77.81 194 ASN A CA 1
ATOM 1451 C C . ASN A 1 194 ? 29.824 -3.721 -0.394 1.00 77.81 194 ASN A C 1
ATOM 1453 O O . ASN A 1 194 ? 30.146 -2.732 -1.043 1.00 77.81 194 ASN A O 1
ATOM 1457 N N . LYS A 1 195 ? 29.850 -4.954 -0.922 1.00 73.31 195 LYS A N 1
ATOM 1458 C CA . LYS A 1 195 ? 30.247 -5.204 -2.318 1.00 73.31 195 LYS A CA 1
ATOM 1459 C C . LYS A 1 195 ? 29.348 -4.463 -3.308 1.00 73.31 195 LYS A C 1
ATOM 1461 O O . LYS A 1 195 ? 29.862 -3.824 -4.219 1.00 73.31 195 LYS A O 1
ATOM 1466 N N . LEU A 1 196 ? 28.031 -4.508 -3.104 1.00 73.44 196 LEU A N 1
ATOM 1467 C CA . LEU A 1 196 ? 27.059 -3.811 -3.947 1.00 73.44 196 LEU A CA 1
ATOM 1468 C C . LEU A 1 196 ? 27.273 -2.290 -3.929 1.00 73.44 196 LEU A C 1
ATOM 1470 O O . LEU A 1 196 ? 27.329 -1.675 -4.992 1.00 73.44 196 LEU A O 1
ATOM 1474 N N . PHE A 1 197 ? 27.445 -1.686 -2.750 1.00 76.94 197 PHE A N 1
ATOM 1475 C CA . PHE A 1 197 ? 27.685 -0.244 -2.636 1.00 76.94 197 PHE A CA 1
ATOM 1476 C C . PHE A 1 197 ? 29.046 0.171 -3.197 1.00 76.94 197 PHE A C 1
ATOM 1478 O O . PHE A 1 197 ? 29.105 1.182 -3.889 1.00 76.94 197 PHE A O 1
ATOM 1485 N N . CYS A 1 198 ? 30.103 -0.628 -3.010 1.00 70.94 198 CYS A N 1
ATOM 1486 C CA . CYS A 1 198 ? 31.394 -0.390 -3.661 1.00 70.94 198 CYS A CA 1
ATOM 1487 C C . CYS A 1 198 ? 31.277 -0.426 -5.194 1.00 70.94 198 CYS A C 1
ATOM 1489 O O . CYS A 1 198 ? 31.873 0.407 -5.877 1.00 70.94 198 CYS A O 1
ATOM 1491 N N . SER A 1 199 ? 30.495 -1.353 -5.758 1.00 67.06 199 SER A N 1
ATOM 1492 C CA . SER A 1 199 ? 30.242 -1.398 -7.204 1.00 67.06 199 SER A CA 1
ATOM 1493 C C . SER A 1 199 ? 29.450 -0.185 -7.695 1.00 67.06 199 SER A C 1
ATOM 1495 O O . SER A 1 199 ? 29.799 0.386 -8.725 1.00 67.06 199 SER A O 1
ATOM 1497 N N . ILE A 1 200 ? 28.424 0.245 -6.955 1.00 70.25 200 ILE A N 1
ATOM 1498 C CA . ILE A 1 200 ? 27.639 1.443 -7.290 1.00 70.25 200 ILE A CA 1
ATOM 1499 C C . ILE A 1 200 ? 28.513 2.699 -7.231 1.00 70.25 200 ILE A C 1
ATOM 1501 O O . ILE A 1 200 ? 28.472 3.510 -8.149 1.00 70.25 200 ILE A O 1
ATOM 1505 N N . GLU A 1 201 ? 29.340 2.845 -6.197 1.00 71.31 201 GLU A N 1
ATOM 1506 C CA . GLU A 1 201 ? 30.282 3.960 -6.066 1.00 71.31 201 GLU A CA 1
ATOM 1507 C C . GLU A 1 201 ? 31.312 3.963 -7.202 1.00 71.31 201 GLU A C 1
ATOM 1509 O O . GLU A 1 201 ? 31.592 5.010 -7.778 1.00 71.31 201 GLU A O 1
ATOM 1514 N N . THR A 1 202 ? 31.814 2.789 -7.596 1.00 68.50 202 THR A N 1
ATOM 1515 C CA . THR A 1 202 ? 32.719 2.653 -8.748 1.00 68.50 202 THR A CA 1
ATOM 1516 C C . THR A 1 202 ? 32.043 3.091 -10.047 1.00 68.50 202 THR A C 1
ATOM 1518 O O . THR A 1 202 ? 32.662 3.798 -10.834 1.00 68.50 202 THR A O 1
ATOM 1521 N N . LEU A 1 203 ? 30.775 2.724 -10.268 1.00 66.94 203 LEU A N 1
ATOM 1522 C CA . LEU A 1 203 ? 30.007 3.155 -11.441 1.00 66.94 203 LEU A CA 1
ATOM 1523 C C . LEU A 1 203 ? 29.757 4.666 -11.443 1.00 66.94 203 LEU A C 1
ATOM 1525 O O . LEU A 1 203 ? 29.954 5.303 -12.472 1.00 66.94 203 LEU A O 1
ATOM 1529 N N . ILE A 1 204 ? 29.381 5.244 -10.298 1.00 65.94 204 ILE A N 1
ATOM 1530 C CA . ILE A 1 204 ? 29.204 6.695 -10.147 1.00 65.94 204 ILE A CA 1
ATOM 1531 C C . ILE A 1 204 ? 30.527 7.418 -10.434 1.00 65.94 204 ILE A C 1
ATOM 1533 O O . ILE A 1 204 ? 30.553 8.363 -11.218 1.00 65.94 204 ILE A O 1
ATOM 1537 N N . ASN A 1 205 ? 31.639 6.946 -9.866 1.00 66.19 205 ASN A N 1
ATOM 1538 C CA . ASN A 1 205 ? 32.959 7.542 -10.066 1.00 66.19 205 ASN A CA 1
ATOM 1539 C C . ASN A 1 205 ? 33.457 7.393 -11.510 1.00 66.19 205 ASN A C 1
ATOM 1541 O O . ASN A 1 205 ? 33.998 8.348 -12.060 1.00 66.19 205 ASN A O 1
ATOM 1545 N N . LEU A 1 206 ? 33.256 6.233 -12.144 1.00 63.72 206 LEU A N 1
ATOM 1546 C CA . LEU A 1 206 ? 33.599 6.010 -13.551 1.00 63.72 206 LEU A CA 1
ATOM 1547 C C . LEU A 1 206 ? 32.790 6.936 -14.461 1.00 63.72 206 LEU A C 1
ATOM 1549 O O . LEU A 1 206 ? 33.337 7.521 -15.389 1.00 63.72 206 LEU A O 1
ATOM 1553 N N . TYR A 1 207 ? 31.507 7.109 -14.161 1.00 59.88 207 TYR A N 1
ATOM 1554 C CA . TYR A 1 207 ? 30.617 7.989 -14.899 1.00 59.88 207 TYR A CA 1
ATOM 1555 C C . TYR A 1 207 ? 31.032 9.470 -14.765 1.00 59.88 207 TYR A C 1
ATOM 1557 O O . TYR A 1 207 ? 31.201 10.154 -15.777 1.00 59.88 207 TYR A O 1
ATOM 1565 N N . ILE A 1 208 ? 31.319 9.937 -13.541 1.00 58.88 208 ILE A N 1
ATOM 1566 C CA . ILE A 1 208 ? 31.870 11.280 -13.274 1.00 58.88 208 ILE A CA 1
ATOM 1567 C C . ILE A 1 208 ? 33.208 11.482 -14.000 1.00 58.88 208 ILE A C 1
ATOM 1569 O O . ILE A 1 208 ? 33.447 12.546 -14.571 1.00 58.88 208 ILE A O 1
ATOM 1573 N N . PHE A 1 209 ? 34.083 10.474 -14.015 1.00 52.19 209 PHE A N 1
ATOM 1574 C CA . PHE A 1 209 ? 35.392 10.560 -14.663 1.00 52.19 209 PHE A CA 1
ATOM 1575 C C . PHE A 1 209 ? 35.277 10.579 -16.198 1.00 52.19 209 PHE A C 1
ATOM 1577 O O . PHE A 1 209 ? 35.901 11.415 -16.849 1.00 52.19 209 PHE A O 1
ATOM 1584 N N . CYS A 1 210 ? 34.428 9.731 -16.788 1.00 47.22 210 CYS A N 1
ATOM 1585 C CA . CYS A 1 210 ? 34.189 9.689 -18.232 1.00 47.22 210 CYS A CA 1
ATOM 1586 C C . CYS A 1 210 ? 33.523 10.974 -18.753 1.00 47.22 210 CYS A C 1
ATOM 1588 O O . CYS A 1 210 ? 34.007 11.545 -19.729 1.00 47.22 210 CYS A O 1
ATOM 1590 N N . PHE A 1 211 ? 32.482 11.494 -18.092 1.00 42.78 211 PHE A N 1
ATOM 1591 C CA . PHE A 1 211 ? 31.827 12.739 -18.520 1.00 42.78 211 PHE A CA 1
ATOM 1592 C C . PHE A 1 211 ? 32.610 14.003 -18.130 1.00 42.78 211 PHE A C 1
ATOM 1594 O O . PHE A 1 211 ? 32.645 14.963 -18.902 1.00 42.78 211 PHE A O 1
ATOM 1601 N N . GLY A 1 212 ? 33.325 13.999 -17.000 1.00 38.78 212 GLY A N 1
ATOM 1602 C CA . GLY A 1 212 ? 34.224 15.086 -16.597 1.00 38.78 212 GLY A CA 1
ATOM 1603 C C . GLY A 1 212 ? 35.406 15.272 -17.556 1.00 38.78 212 GLY A C 1
ATOM 1604 O O . GLY A 1 212 ? 35.783 16.407 -17.866 1.00 38.78 212 GLY A O 1
ATOM 1605 N N . CYS A 1 213 ? 35.951 14.180 -18.104 1.00 35.12 213 CYS A N 1
ATOM 1606 C CA . CYS A 1 213 ? 36.986 14.224 -19.141 1.00 35.12 213 CYS A CA 1
ATOM 1607 C C . CYS A 1 213 ? 36.454 14.648 -20.522 1.00 35.12 213 CYS A C 1
ATOM 1609 O O . CYS A 1 213 ? 37.193 15.281 -21.279 1.00 35.12 213 CYS A O 1
ATOM 1611 N N . ILE A 1 214 ? 35.195 14.353 -20.860 1.00 39.06 214 ILE A N 1
ATOM 1612 C CA . ILE A 1 214 ? 34.577 14.803 -22.120 1.00 39.06 214 ILE A CA 1
ATOM 1613 C C . ILE A 1 214 ? 34.253 16.305 -22.055 1.00 39.06 214 ILE A C 1
ATOM 1615 O O . ILE A 1 214 ? 34.598 17.043 -22.977 1.00 39.06 214 ILE A O 1
ATOM 1619 N N . HIS A 1 215 ? 33.713 16.803 -20.935 1.00 30.38 215 HIS A N 1
ATOM 1620 C CA . HIS A 1 215 ? 33.395 18.229 -20.770 1.00 30.38 215 HIS A CA 1
ATOM 1621 C C . HIS A 1 215 ? 34.656 19.117 -20.747 1.00 30.38 215 HIS A C 1
ATOM 1623 O O . HIS A 1 215 ? 34.670 20.200 -21.330 1.00 30.38 215 HIS A O 1
ATOM 1629 N N . THR A 1 216 ? 35.757 18.638 -20.153 1.00 33.59 216 THR A N 1
ATOM 1630 C CA . THR A 1 216 ? 37.048 19.357 -20.152 1.00 33.59 216 THR A CA 1
ATOM 1631 C C . THR A 1 216 ? 37.803 19.291 -21.484 1.00 33.59 216 THR A C 1
ATOM 1633 O O . THR A 1 216 ? 38.572 20.207 -21.777 1.00 33.59 216 THR A O 1
ATOM 1636 N N . ASN A 1 217 ? 37.582 18.270 -22.322 1.00 32.25 217 ASN A N 1
ATOM 1637 C CA . ASN A 1 217 ? 38.162 18.214 -23.672 1.00 32.25 217 ASN A CA 1
ATOM 1638 C C . ASN A 1 217 ? 37.354 19.002 -24.716 1.00 32.25 217 ASN A C 1
ATOM 1640 O O . ASN A 1 217 ? 37.956 19.561 -25.632 1.00 32.25 217 ASN A O 1
ATOM 1644 N N . ILE A 1 218 ? 36.027 19.104 -24.574 1.00 34.41 218 ILE A N 1
ATOM 1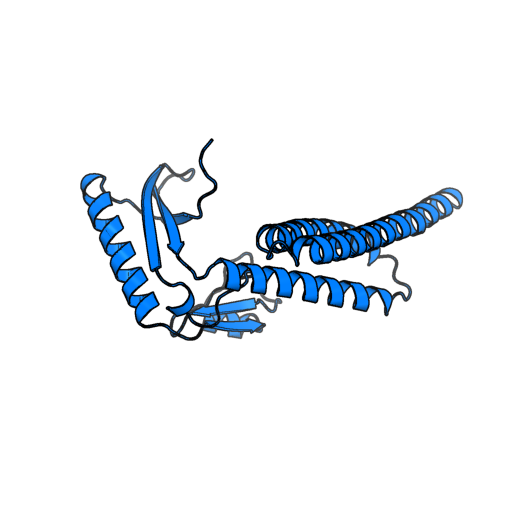645 C CA . ILE A 1 218 ? 35.179 19.916 -25.466 1.00 34.41 218 ILE A CA 1
ATOM 1646 C C . ILE A 1 218 ? 35.368 21.417 -25.186 1.00 34.41 218 ILE A C 1
ATOM 1648 O O . ILE A 1 218 ? 35.567 22.180 -26.126 1.00 34.41 218 ILE A O 1
ATOM 1652 N N . LEU A 1 219 ? 35.448 21.845 -23.918 1.00 31.30 219 LEU A N 1
ATOM 1653 C CA . LEU A 1 219 ? 35.731 23.248 -23.552 1.00 31.30 219 LEU A CA 1
ATOM 1654 C C . LEU A 1 219 ? 37.180 23.700 -23.819 1.00 31.30 219 LEU A C 1
ATOM 1656 O O . LEU A 1 219 ? 37.481 24.880 -23.691 1.00 31.30 219 LEU A O 1
ATOM 1660 N N . ARG A 1 220 ? 38.088 22.782 -24.172 1.00 33.44 220 ARG A N 1
ATOM 1661 C CA . ARG A 1 220 ? 39.443 23.111 -24.660 1.00 33.44 220 ARG A CA 1
ATOM 1662 C C . ARG A 1 220 ? 39.542 23.170 -26.188 1.00 33.44 220 ARG A C 1
ATOM 1664 O O . ARG A 1 220 ? 40.615 23.482 -26.702 1.00 33.44 220 ARG A O 1
ATOM 1671 N N . ARG A 1 221 ? 38.473 22.816 -26.909 1.00 37.47 221 ARG A N 1
ATOM 1672 C CA . ARG A 1 221 ? 38.396 22.833 -28.381 1.00 37.47 221 ARG A CA 1
ATOM 1673 C C . ARG A 1 221 ? 37.357 23.822 -28.933 1.00 37.47 221 ARG A C 1
ATOM 1675 O O . ARG A 1 221 ? 37.193 23.875 -30.150 1.00 37.47 221 ARG A O 1
ATOM 1682 N N . LEU A 1 222 ? 36.707 24.598 -28.065 1.00 35.78 222 LEU A N 1
ATOM 1683 C CA . LEU A 1 222 ? 35.999 25.843 -28.384 1.00 35.78 222 LEU A CA 1
ATOM 1684 C C . LEU A 1 222 ? 36.843 27.021 -27.890 1.00 35.78 222 LEU A C 1
ATOM 1686 O O . LEU A 1 222 ? 36.823 28.069 -28.567 1.00 35.78 222 LEU A O 1
#